Protein AF-A0A9D2BRM7-F1 (afdb_monomer)

Solvent-accessible surface area (backbone atoms only — not comparable to full-atom values): 13516 Å² total; per-residue (Å²): 130,81,84,80,77,79,42,71,46,75,33,49,66,69,35,76,46,78,39,88,42,63,48,78,39,29,34,39,38,26,30,48,48,5,35,42,38,30,54,21,34,43,40,28,51,58,32,41,40,41,38,69,61,14,31,43,36,31,55,19,41,51,40,34,41,35,81,60,99,68,59,63,67,77,35,50,34,69,51,89,72,26,62,56,93,61,48,45,82,40,74,40,71,38,94,84,61,41,32,39,35,33,50,26,46,75,76,71,67,45,61,44,93,87,67,52,75,43,45,55,35,58,56,48,69,38,40,57,60,74,76,73,73,71,56,74,70,58,49,50,51,55,49,50,52,51,51,50,53,49,48,72,75,44,43,29,44,43,37,63,45,46,80,81,36,52,90,68,79,65,46,79,43,48,57,66,40,77,42,58,46,80,78,70,79,61,57,37,93,72,39,45,74,70,49,40,9,67,37,93,84,65,80,44,77,42,56,72,48,64,36,81,56,67,47,53,37,28,46,42,72,41,74,54,82,75,79,74,84,87,75,81,80,83,82,81,85,135

Structure (mmCIF, N/CA/C/O backbone):
data_AF-A0A9D2BRM7-F1
#
_entry.id   AF-A0A9D2BRM7-F1
#
loop_
_atom_site.group_PDB
_atom_site.id
_atom_site.type_symbol
_atom_site.label_atom_id
_atom_site.label_alt_id
_atom_site.label_comp_id
_atom_site.label_asym_id
_atom_site.label_entity_id
_atom_site.label_seq_id
_atom_site.pdbx_PDB_ins_code
_atom_site.Cartn_x
_atom_site.Cartn_y
_atom_site.Cartn_z
_atom_site.occupancy
_atom_site.B_iso_or_equiv
_atom_site.auth_seq_id
_atom_site.auth_comp_id
_atom_site.auth_asym_id
_atom_site.auth_atom_id
_atom_site.pdbx_PDB_model_num
ATOM 1 N N . MET A 1 1 ? 43.587 -13.062 -15.861 1.00 41.69 1 MET A N 1
ATOM 2 C CA . MET A 1 1 ? 42.540 -12.299 -16.572 1.00 41.69 1 MET A CA 1
ATOM 3 C C . MET A 1 1 ? 41.838 -11.460 -15.518 1.00 41.69 1 MET A C 1
ATOM 5 O O . MET A 1 1 ? 41.724 -11.970 -14.407 1.00 41.69 1 MET A O 1
ATOM 9 N N . PRO A 1 2 ? 41.561 -10.173 -15.778 1.00 45.34 2 PRO A N 1
ATOM 10 C CA . PRO A 1 2 ? 41.157 -9.241 -14.734 1.00 45.34 2 PRO A CA 1
ATOM 11 C C . PRO A 1 2 ? 39.783 -9.643 -14.196 1.00 45.34 2 PRO A C 1
ATOM 13 O O . PRO A 1 2 ? 38.947 -10.134 -14.947 1.00 45.34 2 PRO A O 1
ATOM 16 N N . TYR A 1 3 ? 39.607 -9.492 -12.887 1.00 36.84 3 TYR A N 1
ATOM 17 C CA . TYR A 1 3 ? 38.313 -9.549 -12.218 1.00 36.84 3 TYR A CA 1
ATOM 18 C C . TYR A 1 3 ? 37.399 -8.531 -12.922 1.00 36.84 3 TYR A C 1
ATOM 20 O O . TYR A 1 3 ? 37.688 -7.336 -12.864 1.00 36.84 3 TYR A O 1
ATOM 28 N N . ASN A 1 4 ? 36.369 -8.987 -13.640 1.00 44.00 4 ASN A N 1
ATOM 29 C CA . ASN A 1 4 ? 35.235 -8.120 -13.944 1.00 44.00 4 ASN A CA 1
ATOM 30 C C . ASN A 1 4 ? 34.526 -7.937 -12.607 1.00 44.00 4 ASN A C 1
ATOM 32 O O . ASN A 1 4 ? 33.876 -8.860 -12.122 1.00 44.00 4 ASN A O 1
ATOM 36 N N . ASP A 1 5 ? 34.769 -6.805 -11.959 1.00 52.38 5 ASP A N 1
ATOM 37 C CA . ASP A 1 5 ? 34.003 -6.400 -10.789 1.00 52.38 5 ASP A CA 1
ATOM 38 C C . ASP A 1 5 ? 32.625 -6.005 -11.332 1.00 52.38 5 ASP A C 1
ATOM 40 O O . ASP A 1 5 ? 32.463 -4.902 -11.852 1.00 52.38 5 ASP A O 1
ATOM 44 N N . HIS A 1 6 ? 31.688 -6.958 -11.349 1.00 68.62 6 HIS A N 1
ATOM 45 C CA . HIS A 1 6 ? 30.300 -6.662 -11.685 1.00 68.62 6 HIS A CA 1
ATOM 46 C C . HIS A 1 6 ? 29.789 -5.708 -10.604 1.00 68.62 6 HIS A C 1
ATOM 48 O O . HIS A 1 6 ? 29.775 -6.028 -9.414 1.00 68.62 6 HIS A O 1
ATOM 54 N N . SER A 1 7 ? 29.477 -4.489 -11.012 1.00 85.81 7 SER A N 1
ATOM 55 C CA . SER A 1 7 ? 29.007 -3.427 -10.141 1.00 85.81 7 SER A CA 1
ATOM 56 C C . SER A 1 7 ? 27.538 -3.662 -9.811 1.00 85.81 7 SER A C 1
ATOM 58 O O . SER A 1 7 ? 26.663 -3.519 -10.656 1.00 85.81 7 SER A O 1
ATOM 60 N N . GLU A 1 8 ? 27.265 -4.027 -8.566 1.00 91.75 8 GLU A N 1
ATOM 61 C CA . GLU A 1 8 ? 25.916 -4.301 -8.080 1.00 91.75 8 GLU A CA 1
ATOM 62 C C . GLU A 1 8 ? 25.505 -3.261 -7.033 1.00 91.75 8 GLU A C 1
ATOM 64 O O . GLU A 1 8 ? 26.292 -2.879 -6.160 1.00 91.75 8 GLU A O 1
ATOM 69 N N . LEU A 1 9 ? 24.252 -2.807 -7.108 1.00 91.44 9 LEU A N 1
ATOM 70 C CA . LEU A 1 9 ? 23.636 -1.958 -6.094 1.00 91.44 9 LEU A CA 1
ATOM 71 C C . LEU A 1 9 ? 22.410 -2.654 -5.496 1.00 91.44 9 LEU A C 1
ATOM 73 O O . LEU A 1 9 ? 21.360 -2.748 -6.131 1.00 91.44 9 LEU A O 1
ATOM 77 N N . ILE A 1 10 ? 22.533 -3.074 -4.237 1.00 93.44 10 ILE A N 1
ATOM 78 C CA . ILE A 1 10 ? 21.435 -3.651 -3.457 1.00 93.44 10 ILE A CA 1
ATOM 79 C C . ILE A 1 10 ? 20.962 -2.621 -2.436 1.00 93.44 10 ILE A C 1
ATOM 81 O O . ILE A 1 10 ? 21.742 -2.151 -1.604 1.00 93.44 10 ILE A O 1
ATOM 85 N N . ILE A 1 11 ? 19.677 -2.282 -2.481 1.00 94.25 11 ILE A N 1
ATOM 86 C CA . ILE A 1 11 ? 19.025 -1.477 -1.449 1.00 94.25 11 ILE A CA 1
ATOM 87 C C . ILE A 1 11 ? 18.299 -2.425 -0.505 1.00 94.25 11 ILE A C 1
ATOM 89 O O . ILE A 1 11 ? 17.254 -2.972 -0.847 1.00 94.25 11 ILE A O 1
ATOM 93 N N . GLU A 1 12 ? 18.880 -2.624 0.676 1.00 92.12 12 GLU A N 1
ATOM 94 C CA . GLU A 1 12 ? 18.332 -3.505 1.706 1.00 92.12 12 GLU A CA 1
ATOM 95 C C . GLU A 1 12 ? 17.010 -2.980 2.297 1.00 92.12 12 GLU A C 1
ATOM 97 O O . GLU A 1 12 ? 16.651 -1.804 2.167 1.00 92.12 12 GLU A O 1
ATOM 102 N N . LYS A 1 13 ? 16.303 -3.864 3.010 1.00 87.31 13 LYS A N 1
ATOM 103 C CA . LYS A 1 13 ? 15.044 -3.571 3.706 1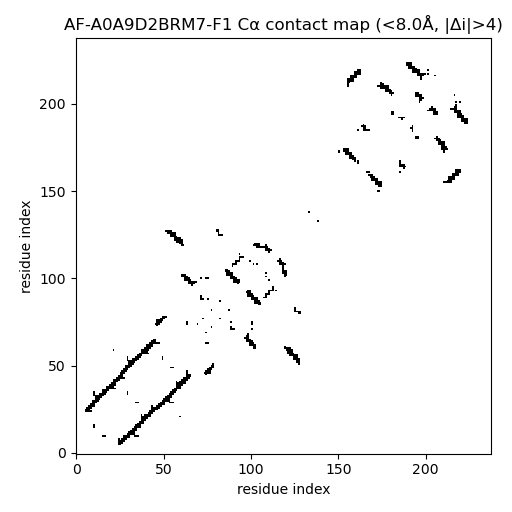.00 87.31 13 LYS A CA 1
ATOM 104 C C . LYS A 1 13 ? 15.176 -2.326 4.584 1.00 87.31 13 LYS A C 1
ATOM 106 O O . LYS A 1 13 ? 16.079 -2.242 5.412 1.00 87.31 13 LYS A O 1
ATOM 111 N N . THR A 1 14 ? 14.258 -1.368 4.428 1.00 79.25 14 THR A N 1
ATOM 112 C CA . THR A 1 14 ? 14.242 -0.044 5.099 1.00 79.25 14 THR A CA 1
ATOM 113 C C . THR A 1 14 ? 15.388 0.914 4.743 1.00 79.25 14 THR A C 1
ATOM 115 O O . THR A 1 14 ? 15.436 2.034 5.259 1.00 79.25 14 THR A O 1
ATOM 118 N N . GLY A 1 15 ? 16.299 0.523 3.848 1.00 86.38 15 GLY A N 1
ATOM 119 C CA . GLY A 1 15 ? 17.343 1.398 3.329 1.00 86.38 15 GLY A CA 1
ATOM 120 C C . GLY A 1 15 ? 16.748 2.494 2.448 1.00 86.38 15 GLY A C 1
ATOM 121 O O . GLY A 1 15 ? 15.932 2.215 1.578 1.00 86.38 15 GLY A O 1
ATOM 122 N N . ASN A 1 16 ? 17.165 3.744 2.652 1.00 89.56 16 ASN A N 1
ATOM 123 C CA . ASN A 1 16 ? 16.789 4.863 1.791 1.00 89.56 16 ASN A CA 1
ATOM 124 C C . ASN A 1 16 ? 18.049 5.527 1.239 1.00 89.56 16 ASN A C 1
ATOM 126 O O . ASN A 1 16 ? 18.853 6.079 1.994 1.00 89.56 16 ASN A O 1
ATOM 130 N N . PHE A 1 17 ? 18.221 5.458 -0.076 1.00 93.12 17 PHE A N 1
ATOM 131 C CA . PHE A 1 17 ? 19.389 5.972 -0.768 1.00 93.12 17 PHE A CA 1
ATOM 132 C C . PHE A 1 17 ? 18.983 7.020 -1.798 1.00 93.12 17 PHE A C 1
ATOM 134 O O . PHE A 1 17 ? 18.109 6.796 -2.633 1.00 93.12 17 PHE A O 1
ATOM 141 N N . THR A 1 18 ? 19.633 8.182 -1.747 1.00 92.50 18 THR A N 1
ATOM 142 C CA . THR A 1 18 ? 19.420 9.265 -2.711 1.00 92.50 18 THR A CA 1
ATOM 143 C C . THR A 1 18 ? 20.731 9.625 -3.393 1.00 92.50 18 THR A C 1
ATOM 145 O O . THR A 1 18 ? 21.709 9.966 -2.728 1.00 92.50 18 THR A O 1
ATOM 148 N N . VAL A 1 19 ? 20.732 9.608 -4.725 1.00 91.44 19 VAL A N 1
ATOM 149 C CA . VAL A 1 19 ? 21.862 10.017 -5.564 1.00 91.44 19 VAL A CA 1
ATOM 150 C C . VAL A 1 19 ? 21.485 11.269 -6.340 1.00 91.44 19 VAL A C 1
ATOM 152 O O . VAL A 1 19 ? 20.445 11.325 -6.988 1.00 91.44 19 VAL A O 1
ATOM 155 N N . ASN A 1 20 ? 22.347 12.285 -6.301 1.00 91.81 20 ASN A N 1
ATOM 156 C CA . ASN A 1 20 ? 22.111 13.572 -6.966 1.00 91.81 20 ASN A CA 1
ATOM 157 C C . ASN A 1 20 ? 22.675 13.650 -8.398 1.00 91.81 20 ASN A C 1
ATOM 159 O O . ASN A 1 20 ? 22.956 14.742 -8.886 1.00 91.81 20 ASN A O 1
ATOM 163 N N . ASN A 1 21 ? 22.916 12.505 -9.032 1.00 89.62 21 ASN A N 1
ATOM 164 C CA . ASN A 1 21 ? 23.497 12.397 -10.366 1.00 89.62 21 ASN A CA 1
ATOM 165 C C . ASN A 1 21 ? 23.056 11.083 -11.026 1.00 89.62 21 ASN A C 1
ATOM 167 O O . ASN A 1 21 ? 22.522 10.208 -10.341 1.00 89.62 21 ASN A O 1
ATOM 171 N N . SER A 1 22 ? 23.330 10.924 -12.321 1.00 91.94 22 SER A N 1
ATOM 172 C CA . SER A 1 22 ? 23.118 9.656 -13.023 1.00 91.94 22 SER A CA 1
ATOM 173 C C . SER A 1 22 ? 23.975 8.530 -12.430 1.00 91.94 22 SER A C 1
ATOM 175 O O . SER A 1 22 ? 25.118 8.747 -12.014 1.00 91.94 22 SER A O 1
ATOM 177 N N . VAL A 1 23 ? 23.415 7.322 -12.410 1.00 92.56 23 VAL A N 1
ATOM 178 C CA . VAL A 1 23 ? 24.037 6.093 -11.904 1.00 92.56 23 VAL A CA 1
ATOM 179 C C . VAL A 1 23 ? 24.288 5.145 -13.075 1.00 92.56 23 VAL A C 1
ATOM 181 O O . VAL A 1 23 ? 23.480 5.042 -14.000 1.00 92.56 23 VAL A O 1
ATOM 184 N N . SER A 1 24 ? 25.435 4.470 -13.058 1.00 93.88 24 SER A N 1
ATOM 185 C CA . SER A 1 24 ? 25.773 3.402 -13.999 1.00 93.88 24 SER A CA 1
ATOM 186 C C . SER A 1 24 ? 26.361 2.239 -13.219 1.00 93.88 24 SER A C 1
ATOM 188 O O . SER A 1 24 ? 27.417 2.394 -12.608 1.00 93.88 24 SER A O 1
ATOM 190 N N . VAL A 1 25 ? 25.637 1.128 -13.198 1.00 94.44 25 VAL A N 1
ATOM 191 C CA . VAL A 1 25 ? 26.006 -0.131 -12.535 1.00 94.44 25 VAL A CA 1
ATOM 192 C C . VAL A 1 25 ? 25.530 -1.287 -13.412 1.00 94.44 25 VAL A C 1
ATOM 194 O O . VAL A 1 25 ? 24.812 -1.052 -14.379 1.00 94.44 25 VAL A O 1
ATOM 197 N N . ASP A 1 26 ? 25.910 -2.520 -13.121 1.00 93.75 26 ASP A N 1
ATOM 198 C CA . ASP A 1 26 ? 25.462 -3.668 -13.907 1.00 93.75 26 ASP A CA 1
ATOM 199 C C . ASP A 1 26 ? 24.058 -4.101 -13.483 1.00 93.75 26 ASP A C 1
ATOM 201 O O . ASP A 1 26 ? 23.160 -4.211 -14.326 1.00 93.75 26 ASP A O 1
ATOM 205 N N . THR A 1 27 ? 23.841 -4.228 -12.170 1.00 94.31 27 THR A N 1
ATOM 206 C CA . THR A 1 27 ? 22.559 -4.631 -11.584 1.00 94.31 27 THR A CA 1
ATOM 207 C C . THR A 1 27 ? 22.080 -3.679 -10.490 1.00 94.31 27 THR A C 1
ATOM 209 O O . THR A 1 27 ? 22.862 -3.091 -9.735 1.00 94.31 27 THR A O 1
ATOM 212 N N . VAL A 1 28 ? 20.756 -3.547 -10.383 1.00 96.62 28 VAL A N 1
ATOM 213 C CA . VAL A 1 28 ? 20.082 -2.921 -9.237 1.00 96.62 28 VAL A CA 1
ATOM 214 C C . VAL A 1 28 ? 19.012 -3.858 -8.705 1.00 96.62 28 VAL A C 1
ATOM 216 O O . VAL A 1 28 ? 18.133 -4.274 -9.459 1.00 96.62 28 VAL A O 1
ATOM 219 N N . THR A 1 29 ? 19.041 -4.085 -7.392 1.00 96.50 29 THR A N 1
ATOM 220 C CA . THR A 1 29 ? 17.988 -4.791 -6.656 1.00 96.50 29 THR A CA 1
ATOM 221 C C . THR A 1 29 ? 17.471 -3.906 -5.527 1.00 96.50 29 THR A C 1
ATOM 223 O O . THR A 1 29 ? 18.239 -3.469 -4.668 1.00 96.50 29 THR A O 1
ATOM 226 N N . VAL A 1 30 ? 16.164 -3.645 -5.503 1.00 96.31 30 VAL A N 1
ATOM 227 C CA . VAL A 1 30 ? 15.495 -2.964 -4.384 1.00 96.31 30 VAL A CA 1
ATOM 228 C C . VAL A 1 30 ? 14.675 -3.987 -3.606 1.00 96.31 30 VAL A C 1
ATOM 230 O O . VAL A 1 30 ? 13.674 -4.499 -4.107 1.00 96.31 30 VAL A O 1
ATOM 233 N N . GLU A 1 31 ? 15.115 -4.293 -2.385 1.00 95.50 31 GLU A N 1
ATOM 234 C CA . GLU A 1 31 ? 14.437 -5.224 -1.482 1.00 95.50 31 GLU A CA 1
ATOM 235 C C . GLU A 1 31 ? 13.134 -4.630 -0.915 1.00 95.50 31 GLU A C 1
ATOM 237 O O . GLU A 1 31 ? 12.876 -3.426 -1.001 1.00 95.50 31 GLU A O 1
ATOM 242 N N . GLU A 1 32 ? 12.315 -5.481 -0.291 1.00 92.31 32 GLU A N 1
ATOM 243 C CA . GLU A 1 32 ? 11.059 -5.093 0.363 1.00 92.31 32 GLU A CA 1
ATOM 244 C C . GLU A 1 32 ? 11.269 -3.932 1.352 1.00 92.31 32 GLU A C 1
ATOM 246 O O . GLU A 1 32 ? 12.056 -4.026 2.297 1.00 92.31 32 GLU A O 1
ATOM 251 N N . GLY A 1 33 ? 10.561 -2.818 1.143 1.00 87.56 33 GLY A N 1
ATOM 252 C CA . GLY A 1 33 ? 10.664 -1.607 1.963 1.00 87.56 33 GLY A CA 1
ATOM 253 C C . GLY A 1 33 ? 11.931 -0.774 1.730 1.00 87.56 33 GLY A C 1
ATOM 254 O O . GLY A 1 33 ? 12.149 0.202 2.449 1.00 87.56 33 GLY A O 1
ATOM 255 N N . GLY A 1 34 ? 12.784 -1.150 0.774 1.00 94.94 34 GLY A N 1
ATOM 256 C CA . GLY A 1 34 ? 13.910 -0.343 0.310 1.00 94.94 34 GLY A CA 1
ATOM 257 C C . GLY A 1 34 ? 13.458 0.826 -0.574 1.00 94.94 34 GLY A C 1
ATOM 258 O O . GLY A 1 34 ? 12.421 0.769 -1.239 1.00 94.94 34 GLY A O 1
ATOM 259 N N . ALA A 1 35 ? 14.237 1.905 -0.596 1.00 95.12 35 ALA A N 1
ATOM 260 C CA . ALA A 1 35 ? 13.952 3.097 -1.383 1.00 95.12 35 ALA A CA 1
ATOM 261 C C . ALA A 1 35 ? 15.193 3.645 -2.090 1.00 95.12 35 ALA A C 1
ATOM 263 O O . ALA A 1 35 ? 16.180 4.012 -1.449 1.00 95.12 35 ALA A O 1
ATOM 264 N N . LEU A 1 36 ? 15.117 3.756 -3.417 1.00 95.50 36 LEU A N 1
ATOM 265 C CA . LEU A 1 36 ? 16.144 4.360 -4.262 1.00 95.50 36 LEU A CA 1
ATOM 266 C C . LEU A 1 36 ? 15.596 5.606 -4.958 1.00 95.50 36 LEU A C 1
ATOM 268 O O . LEU A 1 36 ? 14.591 5.554 -5.659 1.00 95.50 36 LEU A O 1
ATOM 272 N N . SER A 1 37 ? 16.270 6.739 -4.796 1.00 95.31 37 SER A N 1
ATOM 273 C CA . SER A 1 37 ? 15.962 7.984 -5.504 1.00 95.31 37 SER A CA 1
ATOM 274 C C . SER A 1 37 ? 17.180 8.472 -6.283 1.00 95.31 37 SER A C 1
ATOM 276 O O . SER A 1 37 ? 18.237 8.709 -5.703 1.00 95.31 37 SER A O 1
ATOM 278 N N . ILE A 1 38 ? 17.041 8.655 -7.593 1.00 94.00 38 ILE A N 1
ATOM 279 C CA . ILE A 1 38 ? 18.110 9.110 -8.488 1.00 94.00 38 ILE A CA 1
ATOM 280 C C . ILE A 1 38 ? 17.667 10.405 -9.172 1.00 94.00 38 ILE A C 1
ATOM 282 O O . ILE A 1 38 ? 16.702 10.430 -9.936 1.00 94.00 38 ILE A O 1
ATOM 286 N N . ASN A 1 39 ? 18.398 11.491 -8.937 1.00 93.19 39 ASN A N 1
ATOM 287 C CA . ASN A 1 39 ? 18.213 12.753 -9.652 1.00 93.19 39 ASN A CA 1
ATOM 288 C C . ASN A 1 39 ? 19.034 12.745 -10.953 1.00 93.19 39 ASN A C 1
ATOM 290 O O . ASN A 1 39 ? 19.990 13.506 -11.106 1.00 93.19 39 ASN A O 1
ATOM 294 N N . GLY A 1 40 ? 18.701 11.823 -11.854 1.00 90.50 40 GLY A N 1
ATOM 295 C CA . GLY A 1 40 ? 19.405 11.568 -13.107 1.00 90.50 40 GLY A CA 1
ATOM 296 C C . GLY A 1 40 ? 18.957 10.257 -13.749 1.00 90.50 40 GLY A C 1
ATOM 297 O O . GLY A 1 40 ? 17.925 9.693 -13.375 1.00 90.50 40 GLY A O 1
ATOM 298 N N . ASP A 1 41 ? 19.749 9.781 -14.705 1.00 91.88 41 ASP A N 1
ATOM 299 C CA . ASP A 1 41 ? 19.499 8.525 -15.414 1.00 91.88 41 ASP A CA 1
ATOM 300 C C . ASP A 1 41 ? 19.989 7.320 -14.607 1.00 91.88 41 ASP A C 1
ATOM 302 O O . ASP A 1 41 ? 21.029 7.381 -13.944 1.00 91.88 41 ASP A O 1
ATOM 306 N N . LEU A 1 42 ? 19.274 6.204 -14.719 1.00 93.62 42 LEU A N 1
ATOM 307 C CA . LEU A 1 42 ? 19.724 4.894 -14.263 1.00 93.62 42 LEU A CA 1
ATOM 308 C C . LEU A 1 42 ? 20.114 4.056 -15.482 1.00 93.62 42 LEU A C 1
ATOM 310 O O . LEU A 1 42 ? 19.253 3.662 -16.268 1.00 93.62 42 LEU A O 1
ATOM 314 N N . ASN A 1 43 ? 21.410 3.789 -15.628 1.00 93.38 43 ASN A N 1
ATOM 315 C CA . ASN A 1 43 ? 21.962 3.000 -16.726 1.00 93.38 43 ASN A CA 1
ATOM 316 C C . ASN A 1 43 ? 22.475 1.658 -16.204 1.00 93.38 43 ASN A C 1
ATOM 318 O O . ASN A 1 43 ? 23.258 1.621 -15.256 1.00 93.38 43 ASN A O 1
ATOM 322 N N . LEU A 1 44 ? 22.035 0.583 -16.844 1.00 94.94 44 LEU A N 1
ATOM 323 C CA . LEU A 1 44 ? 22.281 -0.798 -16.455 1.00 94.94 44 LEU A CA 1
ATOM 324 C C . LEU A 1 44 ? 22.809 -1.600 -17.645 1.00 94.94 44 LEU A C 1
ATOM 326 O O . LEU A 1 44 ? 22.456 -1.327 -18.798 1.00 94.94 44 LEU A O 1
ATOM 330 N N . THR A 1 45 ? 23.639 -2.598 -17.370 1.00 93.12 45 THR A N 1
ATOM 331 C CA . THR A 1 45 ? 24.162 -3.531 -18.385 1.00 93.12 45 THR A CA 1
ATOM 332 C C . THR A 1 45 ? 23.570 -4.934 -18.242 1.00 93.12 45 THR A C 1
ATOM 334 O O . THR A 1 45 ? 23.615 -5.702 -19.198 1.00 93.12 45 THR A O 1
ATOM 337 N N . GLU A 1 46 ? 22.972 -5.257 -17.089 1.00 94.19 46 GLU A N 1
ATOM 338 C CA . GLU A 1 46 ? 22.399 -6.577 -16.819 1.00 94.19 46 GLU A CA 1
ATOM 339 C C . GLU A 1 46 ? 20.917 -6.497 -16.452 1.00 94.19 46 GLU A C 1
ATOM 341 O O . GLU A 1 46 ? 20.084 -6.869 -17.272 1.00 94.19 46 GLU A O 1
ATOM 346 N N . SER A 1 47 ? 20.543 -6.009 -15.263 1.00 95.44 47 SER A N 1
ATOM 347 C CA . SER A 1 47 ? 19.130 -6.067 -14.851 1.00 95.44 47 SER A CA 1
ATOM 348 C C . SER A 1 47 ? 18.703 -5.054 -13.794 1.00 95.44 47 SER A C 1
ATOM 350 O O . SER A 1 47 ? 19.492 -4.619 -12.953 1.00 95.44 47 SER A O 1
ATOM 352 N N . LEU A 1 48 ? 17.404 -4.751 -13.791 1.00 96.62 48 LEU A N 1
ATOM 353 C CA . LEU A 1 48 ? 16.697 -4.061 -12.713 1.00 96.62 48 LEU A CA 1
ATOM 354 C C . LEU A 1 48 ? 15.680 -5.009 -12.073 1.00 96.62 48 LEU A C 1
ATOM 356 O O . LEU A 1 48 ? 14.822 -5.543 -12.773 1.00 96.62 48 LEU A O 1
ATOM 360 N N . GLU A 1 49 ? 15.719 -5.151 -10.751 1.00 97.06 49 GLU A N 1
ATOM 361 C CA . GLU A 1 49 ? 14.711 -5.875 -9.975 1.00 97.06 49 GLU A CA 1
ATOM 362 C C . GLU A 1 49 ? 14.183 -5.010 -8.826 1.00 97.06 49 GLU A C 1
ATOM 364 O O . GLU A 1 49 ? 14.940 -4.502 -7.995 1.00 97.06 49 GLU A O 1
ATOM 369 N N . ILE A 1 50 ? 12.863 -4.842 -8.767 1.00 96.00 50 ILE A N 1
ATOM 370 C CA . ILE A 1 50 ? 12.176 -4.220 -7.632 1.00 96.00 50 ILE A CA 1
ATOM 371 C C . ILE A 1 50 ? 11.279 -5.283 -7.011 1.00 96.00 50 ILE A C 1
ATOM 373 O O . ILE A 1 50 ? 10.405 -5.824 -7.682 1.00 96.00 50 ILE A O 1
ATOM 377 N N . LYS A 1 51 ? 11.495 -5.596 -5.733 1.00 94.81 51 LYS A N 1
ATOM 378 C CA . LYS A 1 51 ? 10.645 -6.538 -5.000 1.00 94.81 51 LYS A CA 1
ATOM 379 C C . LYS A 1 51 ? 9.393 -5.848 -4.465 1.00 94.81 51 LYS A C 1
ATOM 381 O O . LYS A 1 51 ? 9.324 -4.621 -4.372 1.00 94.81 51 LYS A O 1
ATOM 386 N N . GLU A 1 52 ? 8.397 -6.649 -4.097 1.00 91.00 52 GLU A N 1
ATOM 387 C CA . GLU A 1 52 ? 7.179 -6.167 -3.441 1.00 91.00 52 GLU A CA 1
ATOM 388 C C . GLU A 1 52 ? 7.531 -5.324 -2.195 1.00 91.00 52 GLU A C 1
ATOM 390 O O . GLU A 1 52 ? 8.472 -5.631 -1.471 1.00 91.00 52 GLU A O 1
ATOM 395 N N . GLY A 1 53 ? 6.854 -4.195 -1.994 1.00 89.38 53 GLY A N 1
ATOM 396 C CA . GLY A 1 53 ? 7.189 -3.139 -1.032 1.00 89.38 53 GLY A CA 1
ATOM 397 C C . GLY A 1 53 ? 8.374 -2.215 -1.381 1.00 89.38 53 GLY A C 1
ATOM 398 O O . GLY A 1 53 ? 8.541 -1.196 -0.714 1.00 89.38 53 GLY A O 1
ATOM 399 N N . GLY A 1 54 ? 9.216 -2.527 -2.372 1.00 94.31 54 GLY A N 1
ATOM 400 C CA . GLY A 1 54 ? 10.375 -1.704 -2.761 1.00 94.31 54 GLY A CA 1
ATOM 401 C C . GLY A 1 54 ? 10.009 -0.483 -3.617 1.00 94.31 54 GLY A C 1
ATOM 402 O O . GLY A 1 54 ? 9.023 -0.503 -4.347 1.00 94.31 54 GLY A O 1
ATOM 403 N N . THR A 1 55 ? 10.799 0.596 -3.552 1.00 94.12 55 THR A N 1
ATOM 404 C CA . THR A 1 55 ? 10.525 1.851 -4.283 1.00 94.12 55 THR A CA 1
ATOM 405 C C . THR A 1 55 ? 11.722 2.357 -5.090 1.00 94.12 55 THR A C 1
ATOM 407 O O . THR A 1 55 ? 12.858 2.367 -4.611 1.00 94.12 55 THR A O 1
ATOM 410 N N . LEU A 1 56 ? 11.465 2.836 -6.309 1.00 94.69 56 LEU A N 1
ATOM 411 C CA . LEU A 1 56 ? 12.431 3.509 -7.176 1.00 94.69 56 LEU A CA 1
ATOM 412 C C . LEU A 1 56 ? 11.837 4.803 -7.734 1.00 94.69 56 LEU A C 1
ATOM 414 O O . LEU A 1 56 ? 10.757 4.825 -8.319 1.00 94.69 56 LEU A O 1
ATOM 418 N N . LYS A 1 57 ? 12.591 5.891 -7.637 1.00 93.88 57 LYS A N 1
ATOM 419 C CA . LYS A 1 57 ? 12.272 7.160 -8.284 1.00 93.88 57 LYS A CA 1
ATOM 420 C C . LYS A 1 57 ? 13.456 7.643 -9.100 1.00 93.88 57 LYS A C 1
ATOM 422 O O . LYS A 1 57 ? 14.559 7.753 -8.570 1.00 93.88 57 LYS A O 1
ATOM 427 N N . THR A 1 58 ? 13.216 8.014 -10.352 1.00 92.19 58 THR A N 1
ATOM 428 C CA . THR A 1 58 ? 14.223 8.661 -11.199 1.00 92.19 58 THR A CA 1
ATOM 429 C C . THR A 1 58 ? 13.682 9.961 -11.793 1.00 92.19 58 THR A C 1
ATOM 431 O O . THR A 1 58 ? 12.495 10.082 -12.114 1.00 92.19 58 THR A O 1
ATOM 434 N N . THR A 1 59 ? 14.553 10.961 -11.944 1.00 90.75 59 THR A N 1
ATOM 435 C CA . THR A 1 59 ? 14.280 12.178 -12.738 1.00 90.75 59 THR A CA 1
ATOM 436 C C . THR A 1 59 ? 14.878 12.106 -14.145 1.00 90.75 59 THR A C 1
ATOM 438 O O . THR A 1 59 ? 15.009 13.133 -14.804 1.00 90.75 59 THR A O 1
ATOM 441 N N . GLY A 1 60 ? 15.326 10.925 -14.559 1.00 88.50 60 GLY A N 1
ATOM 442 C CA . GLY A 1 60 ? 15.886 10.632 -15.871 1.00 88.50 60 GLY A CA 1
ATOM 443 C C . GLY A 1 60 ? 15.413 9.265 -16.356 1.00 88.50 60 GLY A C 1
ATOM 444 O O . GLY A 1 60 ? 14.538 8.645 -15.738 1.00 88.50 60 GLY A O 1
ATOM 445 N N . ALA A 1 61 ? 15.983 8.799 -17.461 1.00 90.38 61 ALA A N 1
ATOM 446 C CA . ALA A 1 61 ? 15.598 7.535 -18.074 1.00 90.38 61 ALA A CA 1
ATOM 447 C C . ALA A 1 61 ? 16.106 6.330 -17.266 1.00 90.38 61 ALA A C 1
ATOM 449 O O . ALA A 1 61 ? 17.165 6.381 -16.640 1.00 90.38 61 ALA A O 1
ATOM 450 N N . ILE A 1 62 ? 15.361 5.226 -17.326 1.00 92.69 62 ILE A N 1
ATOM 451 C CA . ILE A 1 62 ? 15.828 3.903 -16.899 1.00 92.69 62 ILE A CA 1
ATOM 452 C C . ILE A 1 62 ? 16.165 3.126 -18.166 1.00 92.69 62 ILE A C 1
ATOM 454 O O . ILE A 1 62 ? 15.294 2.940 -19.018 1.00 92.69 62 ILE A O 1
ATOM 458 N N . LYS A 1 63 ? 17.421 2.701 -18.291 1.00 92.56 63 LYS A N 1
ATOM 459 C CA . LYS A 1 63 ? 17.958 2.030 -19.475 1.00 92.56 63 LYS A CA 1
ATOM 460 C C . LYS A 1 63 ? 18.743 0.798 -19.058 1.00 92.56 63 LYS A C 1
ATOM 462 O O . LYS A 1 63 ? 19.708 0.926 -18.313 1.00 92.56 63 LYS A O 1
ATOM 467 N N . VAL A 1 64 ? 18.388 -0.358 -19.601 1.00 95.25 64 VAL A N 1
ATOM 468 C CA . VAL A 1 64 ? 19.199 -1.579 -19.534 1.00 95.25 64 VAL A CA 1
ATOM 469 C C . VAL A 1 64 ? 19.674 -1.918 -20.938 1.00 95.25 64 VAL A C 1
ATOM 471 O O . VAL A 1 64 ? 18.909 -1.778 -21.894 1.00 95.25 64 VAL A O 1
ATOM 474 N N . VAL A 1 65 ? 20.931 -2.323 -21.096 1.00 94.94 65 VAL A N 1
ATOM 475 C CA . VAL A 1 65 ? 21.499 -2.626 -22.413 1.00 94.94 65 VAL A CA 1
ATOM 476 C C . VAL A 1 65 ? 22.159 -3.992 -22.420 1.00 94.94 65 VAL A C 1
ATOM 478 O O . VAL A 1 65 ? 23.081 -4.213 -21.650 1.00 94.94 65 VAL A O 1
ATOM 481 N N . SER A 1 66 ? 21.756 -4.857 -23.349 1.00 93.31 66 SER A N 1
ATOM 482 C CA . SER A 1 66 ? 22.302 -6.208 -23.499 1.00 93.31 66 SER A CA 1
ATOM 483 C C . SER A 1 66 ? 22.785 -6.470 -24.924 1.00 93.31 66 SER A C 1
ATOM 485 O O . SER A 1 66 ? 22.314 -5.865 -25.887 1.00 93.31 66 SER A O 1
ATOM 487 N N . THR A 1 67 ? 23.740 -7.383 -25.061 1.00 92.62 67 THR A N 1
ATOM 488 C CA . THR A 1 67 ? 24.148 -7.968 -26.350 1.00 92.62 67 THR A CA 1
ATOM 489 C C . THR A 1 67 ? 23.434 -9.286 -26.644 1.00 92.62 67 THR A C 1
ATOM 491 O O . THR A 1 67 ? 23.690 -9.906 -27.671 1.00 92.62 67 THR A O 1
ATOM 494 N N . GLU A 1 68 ? 22.576 -9.736 -25.733 1.00 92.50 68 GLU A N 1
ATOM 495 C CA . GLU A 1 68 ? 21.799 -10.962 -25.851 1.00 92.50 68 GLU A CA 1
ATOM 496 C C . GLU A 1 68 ? 20.308 -10.640 -26.018 1.00 92.50 68 GLU A C 1
ATOM 498 O O . GLU A 1 68 ? 19.770 -9.699 -25.421 1.00 92.50 68 GLU A O 1
ATOM 503 N N . ASP A 1 69 ? 19.645 -11.444 -26.849 1.00 93.38 69 ASP A N 1
ATOM 504 C CA . ASP A 1 69 ? 18.214 -11.353 -27.132 1.00 93.38 69 ASP A CA 1
ATOM 505 C C . ASP A 1 69 ? 17.410 -11.951 -25.964 1.00 93.38 69 ASP A C 1
ATOM 507 O O . ASP A 1 69 ? 17.022 -13.117 -25.981 1.00 93.38 69 ASP A O 1
ATOM 511 N N . ILE A 1 70 ? 17.220 -11.150 -24.914 1.00 92.44 70 ILE A N 1
ATOM 512 C CA . ILE A 1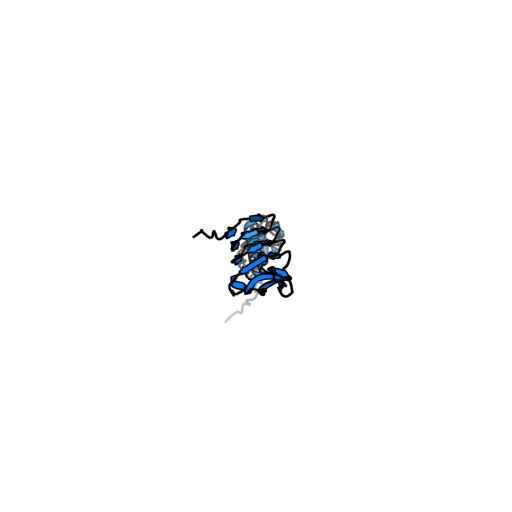 70 ? 16.561 -11.538 -23.657 1.00 92.44 70 ILE A CA 1
ATOM 513 C C . ILE A 1 70 ? 15.133 -10.969 -23.616 1.00 92.44 70 ILE A C 1
ATOM 515 O O . ILE A 1 70 ? 14.838 -9.930 -24.222 1.00 92.44 70 ILE A O 1
ATOM 519 N N . ALA A 1 71 ? 14.208 -11.650 -22.940 1.00 90.81 71 ALA A N 1
ATOM 520 C CA . ALA A 1 71 ? 12.846 -11.149 -22.779 1.00 90.81 71 ALA A CA 1
ATOM 521 C C . ALA A 1 71 ? 12.820 -9.887 -21.881 1.00 90.81 71 ALA A C 1
ATOM 523 O O . ALA A 1 71 ? 13.569 -9.819 -20.904 1.00 90.81 71 ALA A O 1
ATOM 524 N N . PRO A 1 72 ? 11.984 -8.870 -22.169 1.00 89.75 72 PRO A N 1
ATOM 525 C CA . PRO A 1 72 ? 11.947 -7.635 -21.379 1.00 89.75 72 PRO A CA 1
ATOM 526 C C . PRO A 1 72 ? 11.709 -7.856 -19.879 1.00 89.75 72 PRO A C 1
ATOM 528 O O . PRO A 1 72 ? 12.355 -7.209 -19.055 1.00 89.75 72 PRO A O 1
ATOM 531 N N . GLU A 1 73 ? 10.834 -8.798 -19.534 1.00 89.38 73 GLU A N 1
ATOM 532 C CA . GLU A 1 73 ? 10.502 -9.200 -18.164 1.00 89.38 73 GLU A CA 1
ATOM 533 C C . GLU A 1 73 ? 11.665 -9.860 -17.409 1.00 89.38 73 GLU A C 1
ATOM 535 O O . GLU A 1 73 ? 11.659 -9.886 -16.181 1.00 89.38 73 GLU A O 1
ATOM 540 N N . GLU A 1 74 ? 12.683 -10.368 -18.108 1.00 92.56 74 GLU A N 1
ATOM 541 C CA . GLU A 1 74 ? 13.897 -10.900 -17.479 1.00 92.56 74 GLU A CA 1
ATOM 542 C C . GLU A 1 74 ? 14.929 -9.794 -17.201 1.00 92.56 74 GLU A C 1
ATOM 544 O O . GLU A 1 74 ?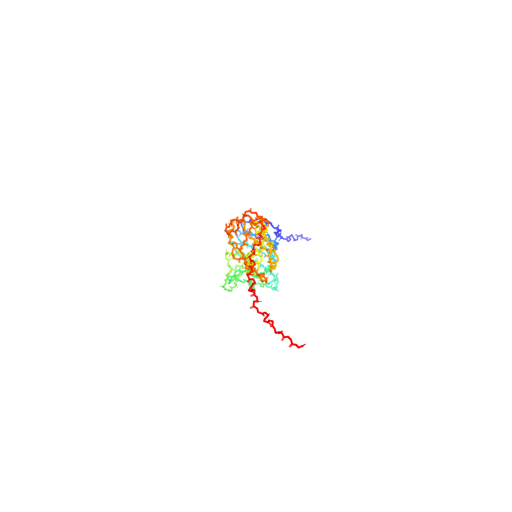 15.700 -9.908 -16.246 1.00 92.56 74 GLU A O 1
ATOM 549 N N . MET A 1 75 ? 14.904 -8.706 -17.982 1.00 95.38 75 MET A N 1
ATOM 550 C CA . MET A 1 75 ? 15.813 -7.557 -17.855 1.00 95.38 75 MET A CA 1
ATOM 551 C C . MET A 1 75 ? 15.311 -6.509 -16.853 1.00 95.38 75 MET A C 1
ATOM 553 O O . MET A 1 75 ? 16.102 -5.923 -16.113 1.00 95.38 75 MET A O 1
ATOM 557 N N . ILE A 1 76 ? 14.000 -6.244 -16.838 1.00 95.38 76 ILE A N 1
ATOM 558 C CA . ILE A 1 76 ? 13.344 -5.307 -15.918 1.00 95.38 76 ILE A CA 1
ATOM 559 C C . ILE A 1 76 ? 12.194 -6.039 -15.222 1.00 95.38 76 ILE A C 1
ATOM 561 O O . ILE A 1 76 ? 11.105 -6.188 -15.775 1.00 95.38 76 ILE A O 1
ATOM 565 N N . LYS A 1 77 ? 12.447 -6.475 -13.987 1.00 96.19 77 LYS A N 1
ATOM 566 C CA . LYS A 1 77 ? 11.511 -7.224 -13.144 1.00 96.19 77 LYS A CA 1
ATOM 567 C C . LYS A 1 77 ? 10.809 -6.280 -12.179 1.00 96.19 77 LYS A C 1
ATOM 569 O O . LYS A 1 77 ? 11.434 -5.742 -11.262 1.00 96.19 77 LYS A O 1
ATOM 574 N N . LEU A 1 78 ? 9.510 -6.092 -12.388 1.00 94.50 78 LEU A N 1
ATOM 575 C CA . LEU A 1 78 ? 8.653 -5.249 -11.557 1.00 94.50 78 LEU A CA 1
ATOM 576 C C . LEU A 1 78 ? 7.463 -6.069 -11.043 1.00 94.50 78 LEU A C 1
ATOM 578 O O . LEU A 1 78 ? 6.976 -6.924 -11.785 1.00 94.50 78 LEU A O 1
ATOM 582 N N . PRO A 1 79 ? 6.964 -5.813 -9.822 1.00 91.19 79 PRO A N 1
ATOM 583 C CA . PRO A 1 79 ? 5.723 -6.410 -9.349 1.00 91.19 79 PRO A CA 1
ATOM 584 C C . PRO A 1 79 ? 4.516 -5.847 -10.111 1.00 91.19 79 PRO A C 1
ATOM 586 O O . PRO A 1 79 ? 4.568 -4.755 -10.689 1.00 91.19 79 PRO A O 1
ATOM 589 N N . ASP A 1 80 ? 3.404 -6.576 -10.080 1.00 85.12 80 ASP A N 1
ATOM 590 C CA . ASP A 1 80 ? 2.155 -6.130 -10.695 1.00 85.12 80 ASP A CA 1
ATOM 591 C C . ASP A 1 80 ? 1.682 -4.796 -10.084 1.00 85.12 80 ASP A C 1
ATOM 593 O O . ASP A 1 80 ? 1.820 -4.556 -8.885 1.00 85.12 80 ASP A O 1
ATOM 597 N N . ASN A 1 81 ? 1.095 -3.920 -10.907 1.00 82.75 81 ASN A N 1
ATOM 598 C CA . ASN A 1 81 ? 0.561 -2.599 -10.519 1.00 82.75 81 ASN A CA 1
ATOM 599 C C . ASN A 1 81 ? 1.591 -1.545 -10.059 1.00 82.75 81 ASN A C 1
ATOM 601 O O . ASN A 1 81 ? 1.207 -0.502 -9.534 1.00 82.75 81 ASN A O 1
ATOM 605 N N . TYR A 1 82 ? 2.890 -1.775 -10.266 1.00 88.69 82 TYR A N 1
ATOM 606 C CA . TYR A 1 82 ? 3.946 -0.805 -9.928 1.00 88.69 82 TYR A CA 1
ATOM 607 C C . TYR A 1 82 ? 4.204 0.236 -11.021 1.00 88.69 82 TYR A C 1
ATOM 609 O O . TYR A 1 82 ? 4.786 1.295 -10.766 1.00 88.69 82 TYR A O 1
ATOM 617 N N . LEU A 1 83 ? 3.811 -0.075 -12.256 1.00 88.75 83 LEU A N 1
ATOM 618 C CA . LEU A 1 83 ? 3.880 0.861 -13.368 1.00 88.75 83 LEU A CA 1
ATOM 619 C C . LEU A 1 83 ? 2.622 1.736 -13.387 1.00 88.75 83 LEU A C 1
ATOM 621 O O . LEU A 1 83 ? 1.517 1.195 -13.352 1.00 88.75 83 LEU A O 1
ATOM 625 N N . PRO A 1 84 ? 2.760 3.071 -13.482 1.00 84.50 84 PRO A N 1
ATOM 626 C CA . PRO A 1 84 ? 1.616 3.944 -13.706 1.00 84.50 84 PRO A CA 1
ATOM 627 C C . PRO A 1 84 ? 0.936 3.657 -15.052 1.00 84.50 84 PRO A C 1
ATOM 629 O O . PRO A 1 84 ? 1.589 3.227 -16.006 1.00 84.50 84 PRO A O 1
ATOM 632 N N . ASP A 1 85 ? -0.352 3.983 -15.161 1.00 84.88 85 ASP A N 1
ATOM 633 C CA . ASP A 1 85 ? -1.095 3.866 -16.420 1.00 84.88 85 ASP A CA 1
ATOM 634 C C . ASP A 1 85 ? -0.376 4.572 -17.582 1.00 84.88 85 ASP A C 1
ATOM 636 O O . ASP A 1 85 ? 0.116 5.701 -17.454 1.00 84.88 85 ASP A O 1
ATOM 640 N N . GLY A 1 86 ? -0.324 3.894 -18.732 1.00 86.06 86 GLY A N 1
ATOM 641 C CA . GLY A 1 86 ? 0.364 4.368 -19.938 1.00 86.06 86 GLY A CA 1
ATOM 642 C C . GLY A 1 86 ? 1.868 4.075 -19.973 1.00 86.06 86 GLY A C 1
ATOM 643 O O . GLY A 1 86 ? 2.516 4.376 -20.975 1.00 86.06 86 GLY A O 1
ATOM 644 N N . TYR A 1 87 ? 2.442 3.472 -18.924 1.00 89.12 87 TYR A N 1
ATOM 645 C CA . TYR A 1 87 ? 3.842 3.045 -18.907 1.00 89.12 87 TYR A CA 1
ATOM 646 C C . TYR A 1 87 ? 3.986 1.551 -19.189 1.00 89.12 87 TYR A C 1
ATOM 648 O O . TYR A 1 87 ? 3.205 0.726 -18.723 1.00 89.12 87 TYR A O 1
ATOM 656 N N . SER A 1 88 ? 5.024 1.196 -19.942 1.00 90.19 88 SER A N 1
ATOM 657 C CA . SER A 1 88 ? 5.360 -0.195 -20.255 1.00 90.19 88 SER A CA 1
ATOM 658 C C . SER A 1 88 ? 6.869 -0.384 -20.353 1.00 90.19 88 SER A C 1
ATOM 660 O O . SER A 1 88 ? 7.599 0.537 -20.729 1.00 90.19 88 SER A O 1
ATOM 662 N N . VAL A 1 89 ? 7.336 -1.588 -20.017 1.00 92.31 89 VAL A N 1
ATOM 663 C CA . VAL A 1 89 ? 8.695 -2.022 -20.349 1.00 92.31 89 VAL A CA 1
ATOM 664 C C . VAL A 1 89 ? 8.729 -2.343 -21.840 1.00 92.31 89 VAL A C 1
ATOM 666 O O . VAL A 1 89 ? 7.931 -3.144 -22.323 1.00 92.31 89 VAL A O 1
ATOM 669 N N . GLN A 1 90 ? 9.647 -1.718 -22.569 1.00 93.19 90 GLN A N 1
ATOM 670 C CA . GLN A 1 90 ? 9.806 -1.906 -24.008 1.00 93.19 90 GLN A CA 1
ATOM 671 C C . GLN A 1 90 ? 11.228 -2.311 -24.360 1.00 93.19 90 GLN A C 1
ATOM 673 O O . GLN A 1 90 ? 12.167 -2.036 -23.612 1.00 93.19 90 GLN A O 1
ATOM 678 N N . LYS A 1 91 ? 11.366 -2.940 -25.528 1.00 94.44 91 LYS A N 1
ATOM 679 C CA . LYS A 1 91 ? 12.624 -3.421 -26.091 1.00 94.44 91 LYS A CA 1
ATOM 680 C C . LYS A 1 91 ? 12.785 -2.937 -27.527 1.00 94.44 91 LYS A C 1
ATOM 682 O O . LYS A 1 91 ? 11.840 -3.024 -28.307 1.00 94.44 91 LYS A O 1
ATOM 687 N N . VAL A 1 92 ? 13.991 -2.499 -27.878 1.00 94.88 92 VAL A N 1
ATOM 688 C CA . VAL A 1 92 ? 14.382 -2.143 -29.250 1.00 94.88 92 VAL A CA 1
ATOM 689 C C . VAL A 1 92 ? 15.805 -2.631 -29.549 1.00 94.88 92 VAL A C 1
ATOM 691 O O . VAL A 1 92 ? 16.638 -2.694 -28.647 1.00 94.88 92 VAL A O 1
ATOM 694 N N . GLU A 1 93 ? 16.080 -2.997 -30.799 1.00 94.94 93 GLU A N 1
ATOM 695 C CA . GLU A 1 93 ? 17.403 -3.410 -31.291 1.00 94.94 93 GLU A CA 1
ATOM 696 C C . GLU A 1 93 ? 17.991 -2.300 -32.179 1.00 94.94 93 GLU A C 1
ATOM 698 O O . GLU A 1 93 ? 17.274 -1.747 -33.017 1.00 94.94 93 GLU A O 1
ATOM 703 N N . ASP A 1 94 ? 19.269 -1.955 -31.992 1.00 93.88 94 ASP A N 1
ATOM 704 C CA . ASP A 1 94 ? 19.978 -1.025 -32.884 1.00 93.88 94 ASP A CA 1
ATOM 705 C C . ASP A 1 94 ? 20.578 -1.723 -34.119 1.00 93.88 94 ASP A C 1
ATOM 707 O O . ASP A 1 94 ? 20.579 -2.947 -34.251 1.00 93.88 94 ASP A O 1
ATOM 711 N N . SER A 1 95 ? 21.134 -0.939 -35.046 1.00 92.38 95 SER A N 1
ATOM 712 C CA . SER A 1 95 ? 21.750 -1.455 -36.276 1.00 92.38 95 SER A CA 1
ATOM 713 C C . SER A 1 95 ? 22.977 -2.353 -36.041 1.00 92.38 95 SER A C 1
ATOM 715 O O . SER A 1 95 ? 23.416 -3.044 -36.966 1.00 92.38 95 SER A O 1
ATOM 717 N N . SER A 1 96 ? 23.533 -2.358 -34.825 1.00 91.81 96 SER A N 1
ATOM 718 C CA . SER A 1 96 ? 24.677 -3.181 -34.426 1.00 91.81 96 SER A CA 1
ATOM 719 C C . SER A 1 96 ? 24.284 -4.526 -33.802 1.00 91.81 96 SER A C 1
ATOM 721 O O . SER A 1 96 ? 25.163 -5.359 -33.571 1.00 91.81 96 SER A O 1
ATOM 723 N N . GLY A 1 97 ? 22.988 -4.756 -33.561 1.00 91.38 97 GLY A N 1
ATOM 724 C CA . GLY A 1 97 ? 22.472 -5.942 -32.873 1.00 91.38 97 GLY A CA 1
ATOM 725 C C . GLY A 1 97 ? 22.466 -5.820 -31.349 1.00 91.38 97 GLY A C 1
ATOM 726 O O . GLY A 1 97 ? 22.413 -6.831 -30.650 1.00 91.38 97 GLY A O 1
ATOM 727 N N . LYS A 1 98 ? 22.573 -4.599 -30.808 1.00 95.00 98 LYS A N 1
ATOM 728 C CA . LYS A 1 98 ? 22.488 -4.354 -29.366 1.00 95.00 98 LYS A CA 1
ATOM 729 C C . LYS A 1 98 ? 21.040 -4.097 -28.964 1.00 95.00 98 LYS A C 1
ATOM 731 O O . LYS A 1 98 ? 20.342 -3.309 -29.601 1.00 95.00 98 LYS A O 1
ATOM 736 N N . TYR A 1 99 ? 20.612 -4.718 -27.870 1.00 95.19 99 TYR A N 1
ATOM 737 C CA . TYR A 1 99 ? 19.257 -4.599 -27.345 1.00 95.19 99 TYR A CA 1
ATOM 738 C C . TYR A 1 99 ? 19.187 -3.573 -26.219 1.00 95.19 99 TYR A C 1
ATOM 740 O O . TYR A 1 99 ? 19.996 -3.590 -25.288 1.00 95.19 99 TYR A O 1
ATOM 748 N N . TYR A 1 100 ? 18.178 -2.711 -26.277 1.00 94.94 100 TYR A N 1
ATOM 749 C CA . TYR A 1 100 ? 17.900 -1.683 -25.285 1.00 94.94 100 TYR A CA 1
ATOM 750 C C . TYR A 1 100 ? 16.527 -1.905 -24.681 1.00 94.94 100 TYR A C 1
ATOM 752 O O . TYR A 1 100 ? 15.545 -2.063 -25.404 1.00 94.94 100 TYR A O 1
ATOM 760 N N . TYR A 1 101 ? 16.476 -1.855 -23.357 1.00 95.00 101 TYR A N 1
ATOM 761 C CA . TYR A 1 101 ? 15.269 -2.017 -22.567 1.00 95.00 101 TYR A CA 1
ATOM 762 C C . TYR A 1 101 ? 15.050 -0.751 -21.756 1.00 95.00 101 TYR A C 1
ATOM 764 O O . TYR A 1 101 ? 15.980 -0.244 -21.121 1.00 95.00 101 TYR A O 1
ATOM 772 N N . ALA A 1 102 ? 13.836 -0.222 -21.780 1.00 93.94 102 ALA A N 1
ATOM 773 C CA . ALA A 1 102 ? 13.502 0.977 -21.029 1.00 93.94 102 ALA A CA 1
ATOM 774 C C . ALA A 1 102 ? 12.025 1.002 -20.658 1.00 93.94 102 ALA A C 1
ATOM 776 O O . ALA A 1 102 ? 11.201 0.326 -21.275 1.00 93.94 102 ALA A O 1
ATOM 777 N N . ILE A 1 103 ? 11.693 1.826 -19.667 1.00 91.75 103 ILE A N 1
ATOM 778 C CA . ILE A 1 103 ? 10.301 2.114 -19.331 1.00 91.75 103 ILE A CA 1
ATOM 779 C C . ILE A 1 103 ? 9.867 3.363 -20.103 1.00 91.75 103 ILE A C 1
ATOM 781 O O . ILE A 1 103 ? 10.409 4.456 -19.910 1.00 91.75 103 ILE A O 1
ATOM 785 N N . ALA A 1 104 ? 8.894 3.189 -20.993 1.00 89.44 104 ALA A N 1
ATOM 786 C CA . ALA A 1 104 ? 8.404 4.216 -21.906 1.00 89.44 104 ALA A CA 1
ATOM 787 C C . ALA A 1 104 ?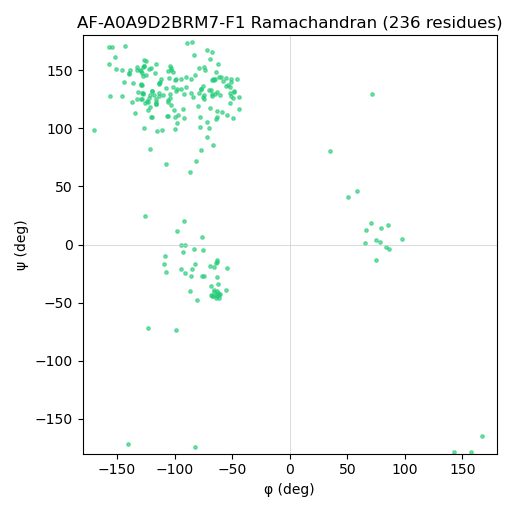 6.933 4.544 -21.623 1.00 89.44 104 ALA A C 1
ATOM 789 O O . ALA A 1 104 ? 6.170 3.671 -21.204 1.00 89.44 104 ALA A O 1
ATOM 790 N N . LYS A 1 105 ? 6.551 5.807 -21.850 1.00 85.00 105 LYS A N 1
ATOM 791 C CA . LYS A 1 105 ? 5.175 6.299 -21.697 1.00 85.00 105 LYS A CA 1
ATOM 792 C C . LYS A 1 105 ? 4.541 6.477 -23.070 1.00 85.00 105 LYS A C 1
ATOM 794 O O . LYS A 1 105 ? 5.115 7.210 -23.867 1.00 85.00 105 LYS A O 1
ATOM 799 N N . ASP A 1 106 ? 3.372 5.874 -23.295 1.00 75.38 106 ASP A N 1
ATOM 800 C CA . ASP A 1 106 ? 2.500 6.069 -24.466 1.00 75.38 106 ASP A CA 1
ATOM 801 C C . ASP A 1 106 ? 3.268 6.311 -25.786 1.00 75.38 106 ASP A C 1
ATOM 803 O O . ASP A 1 106 ? 3.428 7.446 -26.236 1.00 75.38 106 ASP A O 1
ATOM 807 N N . GLY A 1 107 ? 3.760 5.248 -26.423 1.00 77.94 107 GLY A N 1
ATOM 808 C CA . GLY A 1 107 ? 4.532 5.343 -27.666 1.00 77.94 107 GLY A CA 1
ATOM 809 C C . GLY A 1 107 ? 5.427 4.129 -27.890 1.00 77.94 107 GLY A C 1
ATOM 810 O O . GLY A 1 107 ? 5.416 3.202 -27.085 1.00 77.94 107 GLY A O 1
ATOM 811 N N . GLU A 1 108 ? 6.196 4.142 -28.977 1.00 80.31 108 GLU A N 1
ATOM 812 C CA . GLU A 1 108 ? 7.219 3.128 -29.256 1.00 80.31 108 GLU A CA 1
ATOM 813 C C . GLU A 1 108 ? 8.602 3.651 -28.852 1.00 80.31 108 GLU A C 1
ATOM 815 O O . GLU A 1 108 ? 8.982 4.778 -29.184 1.00 80.31 108 GLU A O 1
ATOM 820 N N . LEU A 1 109 ? 9.353 2.823 -28.131 1.00 90.06 109 LEU A N 1
ATOM 821 C CA . LEU A 1 109 ? 10.764 3.030 -27.844 1.00 90.06 109 LEU A CA 1
ATOM 822 C C . LEU A 1 109 ? 11.561 2.962 -29.151 1.00 90.06 109 LEU A C 1
ATOM 824 O O . LEU A 1 109 ? 11.461 1.990 -29.898 1.00 90.06 109 LEU A O 1
ATOM 828 N N . ALA A 1 110 ? 12.399 3.966 -29.397 1.00 89.38 110 ALA A N 1
ATOM 829 C CA . ALA A 1 110 ? 13.330 3.962 -30.522 1.00 89.38 110 ALA A CA 1
ATOM 830 C C . ALA A 1 110 ? 14.747 4.316 -30.071 1.00 89.38 110 ALA A C 1
ATOM 832 O O . ALA A 1 110 ? 14.931 5.070 -29.111 1.00 89.38 110 ALA A O 1
ATOM 833 N N . VAL A 1 111 ? 15.736 3.781 -30.787 1.00 92.88 111 VAL A N 1
ATOM 834 C CA . VAL A 1 111 ? 17.165 3.986 -30.539 1.00 92.88 111 VAL A CA 1
ATOM 835 C C . VAL A 1 111 ? 17.863 4.424 -31.825 1.00 92.88 111 VAL A C 1
ATOM 837 O O . VAL A 1 111 ? 17.548 3.912 -32.899 1.00 92.88 111 VAL A O 1
ATOM 840 N N . ASP A 1 112 ? 18.764 5.402 -31.732 1.00 89.31 112 ASP A N 1
ATOM 841 C CA . ASP A 1 112 ? 19.634 5.794 -32.847 1.00 89.31 112 ASP A CA 1
ATOM 842 C C . ASP A 1 112 ? 20.950 4.991 -32.864 1.00 89.31 112 ASP A C 1
ATOM 844 O O . ASP A 1 112 ? 21.236 4.219 -31.948 1.00 89.31 112 ASP A O 1
ATOM 848 N N . ASP A 1 113 ? 21.768 5.165 -33.908 1.00 86.44 113 ASP A N 1
ATOM 849 C CA . ASP A 1 113 ? 23.047 4.447 -34.058 1.00 86.44 113 ASP A CA 1
ATOM 850 C C . ASP A 1 113 ? 24.080 4.798 -32.962 1.00 86.44 113 ASP A C 1
ATOM 852 O O . ASP A 1 113 ? 25.050 4.065 -32.769 1.00 86.44 113 ASP A O 1
ATOM 856 N N . ASP A 1 114 ? 23.872 5.897 -32.229 1.00 85.88 114 ASP A N 1
ATOM 857 C CA . ASP A 1 114 ? 24.697 6.309 -31.087 1.00 85.88 114 ASP A CA 1
ATOM 858 C C . ASP A 1 114 ? 24.164 5.736 -29.753 1.00 85.88 114 ASP A C 1
ATOM 860 O O . ASP A 1 114 ? 24.750 5.949 -28.685 1.00 85.88 114 ASP A O 1
ATOM 864 N N . GLY A 1 115 ? 23.061 4.982 -29.792 1.00 82.62 115 GLY A N 1
ATOM 865 C CA . GLY A 1 115 ? 22.431 4.365 -28.631 1.00 82.62 115 GLY A CA 1
ATOM 866 C C . GLY A 1 115 ? 21.566 5.323 -27.808 1.00 82.62 115 GLY A C 1
ATOM 867 O O . GLY A 1 115 ? 21.228 4.995 -26.662 1.00 82.62 115 GLY A O 1
ATOM 868 N N . ASN A 1 116 ? 21.218 6.503 -28.326 1.00 87.38 116 ASN A N 1
ATOM 869 C CA . ASN A 1 116 ? 20.313 7.433 -27.654 1.00 87.38 116 ASN A CA 1
ATOM 870 C C . ASN A 1 116 ? 18.871 6.957 -27.804 1.00 87.38 116 ASN A C 1
ATOM 872 O O . ASN A 1 116 ? 18.424 6.609 -28.895 1.00 87.38 116 ASN A O 1
ATOM 876 N N . LEU A 1 117 ? 18.134 6.972 -26.695 1.00 87.94 117 LEU A N 1
ATOM 877 C CA . LEU A 1 117 ? 16.745 6.529 -26.661 1.00 87.94 117 LEU A CA 1
ATOM 878 C C . LEU A 1 117 ? 15.782 7.702 -26.845 1.00 87.94 117 LEU A C 1
ATOM 880 O O . LEU A 1 117 ? 15.972 8.778 -26.277 1.00 87.94 117 LEU A O 1
ATOM 884 N N . SER A 1 118 ? 14.698 7.456 -27.573 1.00 85.19 118 SER A N 1
ATOM 885 C CA . SER A 1 118 ? 13.527 8.332 -27.661 1.00 85.19 118 SER A CA 1
ATOM 886 C C . SER A 1 118 ? 12.267 7.574 -27.230 1.00 85.19 118 SER A C 1
ATOM 888 O O . SER A 1 118 ? 12.218 6.350 -27.315 1.00 85.19 118 SER A O 1
ATOM 890 N N . GLY A 1 119 ? 11.276 8.291 -26.690 1.00 77.88 119 GLY A N 1
ATOM 891 C CA . GLY A 1 119 ? 10.069 7.686 -26.097 1.00 77.88 119 GLY A CA 1
ATOM 892 C C . GLY A 1 119 ? 10.212 7.274 -24.623 1.00 77.88 119 GLY A C 1
ATOM 893 O O . GLY A 1 119 ? 9.233 6.887 -23.989 1.00 77.88 119 GLY A O 1
ATOM 894 N N . VAL A 1 120 ? 11.406 7.413 -24.036 1.00 80.19 120 VAL A N 1
ATOM 895 C CA . VAL A 1 120 ? 11.632 7.205 -22.597 1.00 80.19 120 VAL A CA 1
ATOM 896 C C . VAL A 1 120 ? 11.105 8.383 -21.774 1.00 80.19 120 VAL A C 1
ATOM 898 O O . VAL A 1 120 ? 11.322 9.546 -22.120 1.00 80.19 120 VAL A O 1
ATOM 901 N N . SER A 1 121 ? 10.417 8.097 -20.665 1.00 70.31 121 SER A N 1
ATOM 902 C CA . SER A 1 121 ? 9.943 9.151 -19.760 1.00 70.31 121 SER A CA 1
ATOM 903 C C . SER A 1 121 ? 11.108 9.720 -18.957 1.00 70.31 121 SER A C 1
ATOM 905 O O . SER A 1 121 ? 11.828 8.980 -18.293 1.00 70.31 121 SER A O 1
ATOM 907 N N . SER A 1 122 ? 11.259 11.045 -18.953 1.00 69.25 122 SER A N 1
ATOM 908 C CA . SER A 1 122 ? 12.279 11.752 -18.160 1.00 69.25 122 SER A CA 1
ATOM 909 C C . SER A 1 122 ? 11.929 11.842 -16.669 1.00 69.25 122 SER A C 1
ATOM 911 O O . SER A 1 122 ? 12.581 12.543 -15.911 1.00 69.25 122 SER A O 1
ATOM 913 N N . ASN A 1 123 ? 10.861 11.189 -16.229 1.00 81.44 123 ASN A N 1
ATOM 914 C CA . ASN A 1 123 ? 10.505 11.046 -14.828 1.00 81.44 123 ASN A CA 1
ATOM 915 C C . ASN A 1 123 ? 9.624 9.811 -14.655 1.00 81.44 123 ASN A C 1
ATOM 917 O O . ASN A 1 123 ? 8.613 9.642 -15.340 1.00 81.44 123 ASN A O 1
ATOM 921 N N . ILE A 1 124 ? 9.998 8.941 -13.729 1.00 86.12 124 ILE A N 1
ATOM 922 C CA . ILE A 1 124 ? 9.145 7.829 -13.332 1.00 86.12 124 ILE A CA 1
ATOM 923 C C . ILE A 1 124 ? 9.306 7.579 -11.842 1.00 86.12 124 ILE A C 1
ATOM 925 O O . ILE A 1 124 ? 10.381 7.718 -11.259 1.00 86.12 124 ILE A O 1
ATOM 929 N N . THR A 1 125 ? 8.182 7.288 -11.204 1.00 89.31 125 THR A N 1
ATOM 930 C CA . THR A 1 125 ? 8.132 6.863 -9.812 1.00 89.31 125 THR A CA 1
ATOM 931 C C . THR A 1 125 ? 7.477 5.498 -9.812 1.00 89.31 125 THR A C 1
ATOM 933 O O . THR A 1 125 ? 6.299 5.380 -10.133 1.00 89.31 125 THR A O 1
ATOM 936 N N . ILE A 1 126 ? 8.285 4.492 -9.516 1.00 91.44 126 ILE A N 1
ATOM 937 C CA . ILE A 1 126 ? 7.887 3.107 -9.346 1.00 91.44 126 ILE A CA 1
ATOM 938 C C . ILE A 1 126 ? 7.791 2.892 -7.842 1.00 91.44 126 ILE A C 1
ATOM 940 O O . ILE A 1 126 ? 8.796 2.773 -7.142 1.00 91.44 126 ILE A O 1
ATOM 944 N N . VAL A 1 127 ? 6.578 2.941 -7.324 1.00 89.31 127 VAL A N 1
ATOM 945 C CA . VAL A 1 127 ? 6.288 2.730 -5.907 1.00 89.31 127 VAL A CA 1
ATOM 946 C C . VAL A 1 127 ? 5.217 1.654 -5.812 1.00 89.31 127 VAL A C 1
ATOM 948 O O . VAL A 1 127 ? 4.426 1.533 -6.752 1.00 89.31 127 VAL A O 1
ATOM 951 N N . PRO A 1 128 ? 5.166 0.893 -4.706 1.00 86.38 128 PRO A N 1
ATOM 952 C CA . PRO A 1 128 ? 4.029 0.046 -4.433 1.00 86.38 128 PRO A CA 1
ATOM 953 C C . PRO A 1 128 ? 2.758 0.882 -4.564 1.00 86.38 128 PRO A C 1
ATOM 955 O O . PRO A 1 128 ? 2.751 2.045 -4.126 1.00 86.38 128 PRO A O 1
ATOM 958 N N . PRO A 1 129 ? 1.688 0.319 -5.150 1.00 80.56 129 PRO A N 1
ATOM 959 C CA . PRO A 1 129 ? 0.380 0.923 -4.992 1.00 80.56 129 PRO A CA 1
ATOM 960 C C . PRO A 1 129 ? 0.153 1.142 -3.494 1.00 80.56 129 PRO A C 1
ATOM 962 O O . PRO A 1 129 ? 0.604 0.340 -2.671 1.00 80.56 129 PRO A O 1
ATOM 965 N N . ALA A 1 130 ? -0.488 2.257 -3.134 1.00 74.69 130 ALA A N 1
ATOM 966 C CA . ALA A 1 130 ? -0.915 2.447 -1.754 1.00 74.69 130 ALA A CA 1
ATOM 967 C C . ALA A 1 130 ? -1.639 1.167 -1.321 1.00 74.69 130 ALA A C 1
ATOM 969 O O . ALA A 1 130 ? -2.458 0.671 -2.102 1.00 74.69 130 ALA A O 1
ATOM 970 N N . GLU A 1 131 ? -1.287 0.622 -0.146 1.00 69.06 131 GLU A N 1
ATOM 971 C CA . GLU A 1 131 ? -2.012 -0.525 0.404 1.00 69.06 131 GLU A CA 1
ATOM 972 C C . GLU A 1 131 ? -3.505 -0.241 0.219 1.00 69.06 131 GLU A C 1
ATOM 974 O O . GLU A 1 131 ? -3.932 0.880 0.545 1.00 69.06 131 GLU A O 1
ATOM 979 N N . PRO A 1 132 ? -4.271 -1.164 -0.399 1.00 60.75 132 PRO A N 1
ATOM 980 C CA . PRO A 1 132 ? -5.688 -0.928 -0.597 1.00 60.75 132 PRO A CA 1
ATOM 981 C C . PRO A 1 132 ? 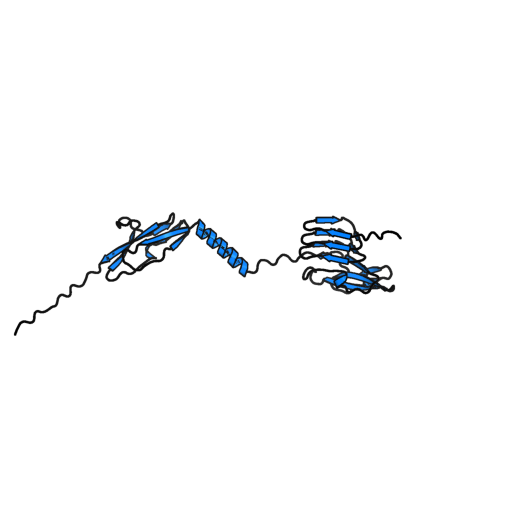-6.264 -0.552 0.764 1.00 60.75 132 PRO A C 1
ATOM 983 O O . PRO A 1 132 ? -5.959 -1.214 1.760 1.00 60.75 132 PRO A O 1
ATOM 986 N N . GLU A 1 133 ? -7.029 0.548 0.827 1.00 62.91 133 GLU A N 1
ATOM 987 C CA . GLU A 1 133 ? -7.764 0.841 2.056 1.00 62.91 133 GLU A CA 1
ATOM 988 C C . GLU A 1 133 ? -8.487 -0.449 2.454 1.00 62.91 133 GLU A C 1
ATOM 990 O O . GLU A 1 133 ? -9.064 -1.083 1.564 1.00 62.91 133 GLU A O 1
ATOM 995 N N . PRO A 1 134 ? -8.404 -0.875 3.730 1.00 60.41 134 PRO A N 1
ATOM 996 C CA . PRO A 1 134 ? -8.942 -2.161 4.140 1.00 60.41 134 PRO A CA 1
ATOM 997 C C . PRO A 1 134 ? -10.370 -2.275 3.619 1.00 60.41 134 PRO A C 1
ATOM 999 O O . PRO A 1 134 ? -11.180 -1.360 3.829 1.00 60.41 134 PRO A O 1
ATOM 1002 N N . GLU A 1 135 ? -10.637 -3.362 2.888 1.00 60.31 135 GLU A N 1
ATOM 1003 C CA . GLU A 1 135 ? -11.943 -3.641 2.296 1.00 60.31 135 GLU A CA 1
ATOM 1004 C C . GLU A 1 135 ? -13.030 -3.393 3.360 1.00 60.31 135 GLU A C 1
ATOM 1006 O O . GLU A 1 135 ? -12.812 -3.666 4.548 1.00 60.31 135 GLU A O 1
ATOM 1011 N N . PRO A 1 136 ? -14.205 -2.850 2.994 1.00 58.88 136 PRO A N 1
ATOM 1012 C CA . PRO A 1 136 ? -15.216 -2.389 3.952 1.00 58.88 136 PRO A CA 1
ATOM 1013 C C . PRO A 1 136 ? -15.641 -3.451 4.984 1.00 58.88 136 PRO A C 1
ATOM 1015 O O . PRO A 1 136 ? -16.137 -3.094 6.053 1.00 58.88 136 PRO A O 1
ATOM 1018 N N . GLU A 1 137 ? -15.398 -4.727 4.689 1.00 56.00 137 GLU A N 1
ATOM 1019 C CA . GLU A 1 137 ? -15.600 -5.894 5.550 1.00 56.00 137 GLU A CA 1
ATOM 1020 C C . GLU A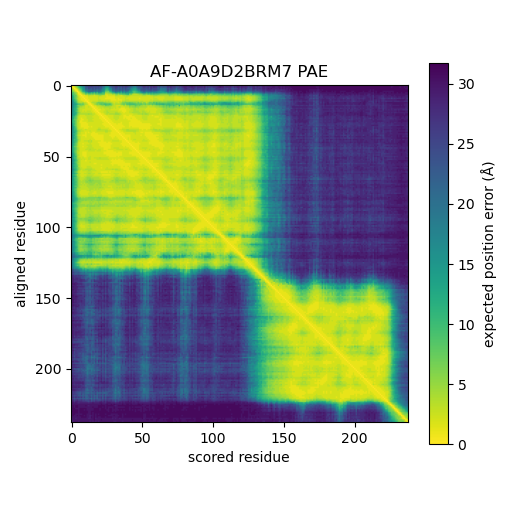 1 137 ? -14.665 -5.905 6.784 1.00 56.00 137 GLU A C 1
ATOM 1022 O O . GLU A 1 137 ? -15.119 -6.145 7.905 1.00 56.00 137 GLU A O 1
ATOM 1027 N N . GLU A 1 138 ? -13.387 -5.536 6.637 1.00 58.28 138 GLU A N 1
ATOM 1028 C CA . GLU A 1 138 ? -12.444 -5.428 7.767 1.00 58.28 138 GLU A CA 1
ATOM 1029 C C . GLU A 1 138 ? -12.707 -4.176 8.619 1.00 58.28 138 GLU A C 1
ATOM 1031 O O . GLU A 1 138 ? -12.468 -4.154 9.831 1.00 58.28 138 GLU A O 1
ATOM 1036 N N . LYS A 1 139 ? -13.282 -3.128 8.012 1.00 59.47 139 LYS A N 1
ATOM 1037 C CA . LYS A 1 139 ? -13.711 -1.918 8.728 1.00 59.47 139 LYS A CA 1
ATOM 1038 C C . LYS A 1 139 ? -14.898 -2.194 9.648 1.00 59.47 139 LYS A C 1
ATOM 1040 O O . LYS A 1 139 ? -14.963 -1.611 10.733 1.00 59.47 139 LYS A O 1
ATOM 1045 N N . THR A 1 140 ? -15.826 -3.069 9.252 1.00 59.53 140 THR A N 1
ATOM 1046 C CA . THR A 1 140 ? -16.921 -3.513 10.129 1.00 59.53 140 THR A CA 1
ATOM 1047 C C . THR A 1 140 ? -16.418 -4.315 11.318 1.00 59.53 140 THR A C 1
ATOM 1049 O O . THR A 1 140 ? -16.894 -4.066 12.424 1.00 59.53 140 THR A O 1
ATOM 1052 N N . ASP A 1 141 ? -15.419 -5.179 11.140 1.00 65.88 141 ASP A N 1
ATOM 1053 C CA . ASP A 1 141 ? -14.832 -5.934 12.250 1.00 65.88 141 ASP A CA 1
ATOM 1054 C C . ASP A 1 141 ? -14.057 -5.021 13.204 1.00 65.88 141 ASP A C 1
ATOM 1056 O O . ASP A 1 141 ? -14.260 -5.084 14.416 1.00 65.88 141 ASP A O 1
ATOM 1060 N N . TYR A 1 142 ? -13.258 -4.081 12.690 1.00 68.38 142 TYR A N 1
ATOM 1061 C CA . TYR A 1 142 ? -12.560 -3.103 13.530 1.00 68.38 142 TYR A CA 1
ATOM 1062 C C . TYR A 1 142 ? -13.533 -2.190 14.295 1.00 68.38 142 TYR A C 1
ATOM 1064 O O . TYR A 1 142 ? -13.336 -1.894 15.479 1.00 68.38 142 TYR A O 1
ATOM 1072 N N . MET A 1 143 ? -14.618 -1.763 13.643 1.00 73.31 143 MET A N 1
ATOM 1073 C CA . MET A 1 143 ? -15.670 -0.961 14.270 1.00 73.31 143 MET A CA 1
ATOM 1074 C C . MET A 1 143 ? -16.445 -1.769 15.315 1.00 73.31 143 MET A C 1
ATOM 1076 O O . MET A 1 143 ? -16.646 -1.271 16.419 1.00 73.31 143 MET A O 1
ATOM 1080 N N . MET A 1 144 ? -16.819 -3.018 15.020 1.00 78.81 144 MET A N 1
ATOM 1081 C CA . MET A 1 144 ?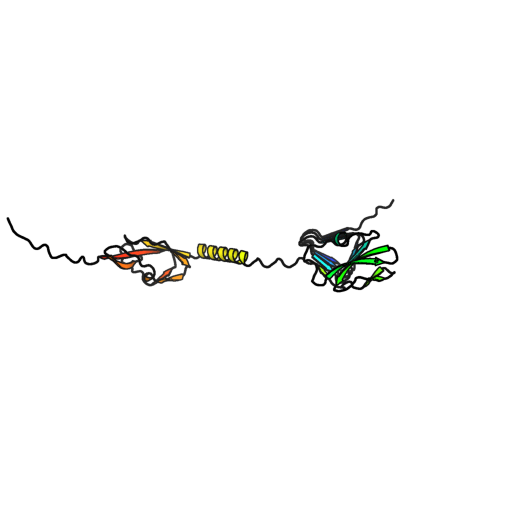 -17.480 -3.915 15.973 1.00 78.81 144 MET A CA 1
ATOM 1082 C C . MET A 1 144 ? -16.591 -4.196 17.181 1.00 78.81 144 MET A C 1
ATOM 1084 O O . MET A 1 144 ? -17.052 -4.061 18.310 1.00 78.81 144 MET A O 1
ATOM 1088 N N . VAL A 1 145 ? -15.309 -4.508 16.979 1.00 82.31 145 VAL A N 1
ATOM 1089 C CA . VAL A 1 145 ? -14.349 -4.737 18.072 1.00 82.31 145 VAL A CA 1
ATOM 1090 C C . VAL A 1 145 ? -14.190 -3.481 18.929 1.00 82.31 145 VAL A C 1
ATOM 1092 O O . VAL A 1 145 ? -14.227 -3.574 20.156 1.00 82.31 145 VAL A O 1
ATOM 1095 N N . THR A 1 146 ? -14.081 -2.300 18.315 1.00 81.62 146 THR A N 1
ATOM 1096 C CA . THR A 1 146 ? -13.945 -1.032 19.051 1.00 81.62 146 THR A CA 1
ATOM 1097 C C . THR A 1 146 ? -15.211 -0.698 19.844 1.00 81.62 146 THR A C 1
ATOM 1099 O O . THR A 1 146 ? -15.121 -0.332 21.016 1.00 81.62 146 THR A O 1
ATOM 1102 N N . VAL A 1 147 ? -16.397 -0.864 19.247 1.00 83.62 147 VAL A N 1
ATOM 1103 C CA . VAL A 1 147 ? -17.686 -0.650 19.925 1.00 83.62 147 VAL A CA 1
ATOM 1104 C C . VAL A 1 147 ? -17.870 -1.653 21.064 1.00 83.62 147 VAL A C 1
ATOM 1106 O O . VAL A 1 147 ? -18.247 -1.251 22.162 1.00 83.62 147 VAL A O 1
ATOM 1109 N N . LEU A 1 148 ? -17.541 -2.932 20.860 1.00 84.12 148 LEU A N 1
ATOM 1110 C CA . LEU A 1 148 ? -17.601 -3.957 21.906 1.00 84.12 148 LEU A CA 1
ATOM 1111 C C . LEU A 1 148 ? -16.633 -3.656 23.055 1.00 84.12 148 LEU A C 1
ATOM 1113 O O . LEU A 1 148 ? -17.037 -3.739 24.211 1.00 84.12 148 LEU A O 1
ATOM 1117 N N . MET A 1 149 ? -15.387 -3.260 22.772 1.00 83.38 149 MET A N 1
ATOM 1118 C CA . MET A 1 149 ? -14.424 -2.856 23.806 1.00 83.38 149 MET A CA 1
ATOM 1119 C C . MET A 1 149 ? -14.895 -1.623 24.581 1.00 83.38 149 MET A C 1
ATOM 1121 O O . MET A 1 149 ? -14.770 -1.585 25.805 1.00 83.38 149 MET A O 1
ATOM 1125 N N . TYR A 1 150 ? -15.464 -0.634 23.889 1.00 85.12 150 TYR A N 1
ATOM 1126 C CA . TYR A 1 150 ? -16.014 0.562 24.520 1.00 85.12 150 TYR A CA 1
ATOM 1127 C C . TYR A 1 150 ? -17.202 0.227 25.429 1.00 85.12 150 TYR A C 1
ATOM 1129 O O . TYR A 1 150 ? -17.223 0.660 26.581 1.00 85.12 150 TYR A O 1
ATOM 1137 N N . MET A 1 151 ? -18.140 -0.598 24.953 1.00 87.31 151 MET A N 1
ATOM 1138 C CA . MET A 1 151 ? -19.269 -1.103 25.741 1.00 87.31 151 MET A CA 1
ATOM 1139 C C . MET A 1 151 ? -18.786 -1.906 26.954 1.00 87.31 151 MET A C 1
ATOM 1141 O O . MET A 1 151 ? -19.295 -1.707 28.051 1.00 87.31 151 MET A O 1
ATOM 1145 N N . LEU A 1 152 ? -17.770 -2.762 26.800 1.00 85.81 152 LEU A N 1
ATOM 1146 C CA . LEU A 1 152 ? -17.223 -3.568 27.898 1.00 85.81 152 LEU A CA 1
ATOM 1147 C C . LEU A 1 152 ? -16.635 -2.703 29.027 1.00 85.81 152 LEU A C 1
ATOM 1149 O O . LEU A 1 152 ? -16.702 -3.085 30.190 1.00 85.81 152 LEU A O 1
ATOM 1153 N N . GLN A 1 153 ? -16.043 -1.555 28.689 1.00 86.62 153 GLN A N 1
ATOM 1154 C CA . GLN A 1 153 ? -15.388 -0.667 29.657 1.00 86.62 153 GLN A CA 1
ATOM 1155 C C . GLN A 1 153 ? -16.317 0.403 30.242 1.00 86.62 153 GLN A C 1
ATOM 1157 O O . GLN A 1 153 ? -16.036 0.909 31.324 1.00 86.62 153 GLN A O 1
ATOM 1162 N N . ASN A 1 154 ? -17.391 0.766 29.536 1.00 91.94 154 ASN A N 1
ATOM 1163 C CA . ASN A 1 154 ? -18.225 1.925 29.868 1.00 91.94 154 ASN A CA 1
ATOM 1164 C C . ASN A 1 154 ? -19.710 1.571 30.014 1.00 91.94 154 ASN A C 1
ATOM 1166 O O . ASN A 1 154 ? -20.558 2.437 29.810 1.00 91.94 154 ASN A O 1
ATOM 1170 N N . SER A 1 155 ? -20.039 0.318 30.336 1.00 92.06 155 SER A N 1
ATOM 1171 C CA . SER A 1 155 ? -21.415 -0.101 30.613 1.00 92.06 155 SER A CA 1
ATOM 1172 C C . SER A 1 155 ? -21.607 -0.577 32.044 1.00 92.06 155 SER A C 1
ATOM 1174 O O . SER A 1 155 ? -20.679 -1.042 32.704 1.00 92.06 155 SER A O 1
ATOM 1176 N N . HIS A 1 156 ? -22.853 -0.471 32.488 1.00 95.44 156 HIS A N 1
ATOM 1177 C CA . HIS A 1 156 ? -23.341 -1.019 33.739 1.00 95.44 156 HIS A CA 1
ATOM 1178 C C . HIS A 1 156 ? -24.477 -2.000 33.470 1.00 95.44 156 HIS A C 1
ATOM 1180 O O . HIS A 1 156 ? -25.192 -1.913 32.461 1.00 95.44 156 HIS A O 1
ATOM 1186 N N . LYS A 1 157 ? -24.614 -2.967 34.372 1.00 95.12 157 LYS A N 1
ATOM 1187 C CA . LYS A 1 157 ? -25.607 -4.031 34.287 1.00 95.12 157 LYS A CA 1
ATOM 1188 C C . LYS A 1 157 ? -26.888 -3.635 35.014 1.00 95.12 157 LYS A C 1
ATOM 1190 O O . LYS A 1 157 ? -26.855 -3.309 36.196 1.00 95.12 157 LYS A O 1
ATOM 1195 N N . ILE A 1 158 ? -28.019 -3.781 34.332 1.00 97.12 158 ILE A N 1
ATOM 1196 C CA . ILE A 1 158 ? -29.359 -3.745 34.924 1.00 97.12 158 ILE A CA 1
ATOM 1197 C C . ILE A 1 158 ? -29.829 -5.192 35.067 1.00 97.12 158 ILE A C 1
ATOM 1199 O O . ILE A 1 158 ? -29.957 -5.915 34.075 1.00 97.12 158 ILE A O 1
ATOM 1203 N N . SER A 1 159 ? -30.029 -5.634 36.303 1.00 97.25 159 SER A N 1
ATOM 1204 C CA . SER A 1 159 ? -30.601 -6.945 36.628 1.00 97.25 159 SER A CA 1
ATOM 1205 C C . SER A 1 159 ? -32.051 -6.782 37.075 1.00 97.25 159 SER A C 1
ATOM 1207 O O . SER A 1 159 ? -32.413 -5.738 37.603 1.00 97.25 159 SER A O 1
ATOM 1209 N N . PHE A 1 160 ? -32.866 -7.815 36.889 1.00 97.44 160 PHE A N 1
ATOM 1210 C CA . PHE A 1 160 ? -34.286 -7.789 37.236 1.00 97.44 160 PHE A CA 1
ATOM 1211 C C . PHE A 1 160 ? -34.597 -8.964 38.163 1.00 97.44 160 PHE A C 1
ATOM 1213 O O . PHE A 1 160 ? -34.367 -10.112 37.777 1.00 97.44 160 PHE A O 1
ATOM 1220 N N . GLU A 1 161 ? -35.118 -8.691 39.359 1.00 97.44 161 GLU A N 1
ATOM 1221 C CA . GLU A 1 161 ? -35.813 -9.694 40.173 1.00 97.44 161 GLU A CA 1
ATOM 1222 C C . GLU A 1 161 ? -37.307 -9.487 39.991 1.00 97.44 161 GLU A C 1
ATOM 1224 O O . GLU A 1 161 ? -37.899 -8.495 40.414 1.00 97.44 161 GLU A O 1
ATOM 1229 N N . THR A 1 162 ? -37.916 -10.439 39.310 1.00 96.19 162 THR A N 1
ATOM 1230 C CA . THR A 1 162 ? -39.315 -10.341 38.886 1.00 96.19 162 THR A CA 1
ATOM 1231 C C . THR A 1 162 ? -40.278 -10.761 39.992 1.00 96.19 162 THR A C 1
ATOM 1233 O O . THR A 1 162 ? -41.489 -10.671 39.807 1.00 96.19 162 THR A O 1
ATOM 1236 N N . ASN A 1 163 ? -39.766 -11.231 41.139 1.00 94.75 163 ASN A N 1
ATOM 1237 C CA . ASN A 1 163 ? -40.562 -11.616 42.306 1.00 94.75 163 ASN A CA 1
ATOM 1238 C C . ASN A 1 163 ? -41.717 -12.573 41.955 1.00 94.75 163 ASN A C 1
ATOM 1240 O O . ASN A 1 163 ? -42.830 -12.452 42.466 1.00 94.75 163 ASN A O 1
ATOM 1244 N N . GLY A 1 164 ? -41.443 -13.535 41.068 1.00 91.12 164 GLY A N 1
ATOM 1245 C CA . GLY A 1 164 ? -42.407 -14.543 40.620 1.00 91.12 164 GLY A CA 1
ATOM 1246 C C . GLY A 1 164 ? -43.112 -14.245 39.294 1.00 91.12 164 GLY A C 1
ATOM 1247 O O . GLY A 1 164 ? -43.984 -15.024 38.921 1.00 91.12 164 GLY A O 1
ATOM 1248 N N . GLY A 1 165 ? -42.754 -13.163 38.597 1.00 92.81 165 GLY A N 1
ATOM 1249 C CA . GLY A 1 165 ? -43.131 -12.946 37.197 1.00 92.81 165 GLY A CA 1
ATOM 1250 C C . GLY A 1 165 ? -42.221 -13.661 36.192 1.00 92.81 165 GLY A C 1
ATOM 1251 O O . GLY A 1 165 ? -41.325 -14.432 36.554 1.00 92.81 165 GLY A O 1
ATOM 1252 N N . ASP A 1 166 ? -42.453 -13.389 34.911 1.00 93.06 166 ASP A N 1
ATOM 1253 C CA . ASP A 1 166 ? -41.645 -13.923 33.816 1.00 93.06 166 ASP A CA 1
ATOM 1254 C C . ASP A 1 166 ? -40.197 -13.422 33.845 1.00 93.06 166 ASP A C 1
ATOM 1256 O O . ASP A 1 166 ? -39.906 -12.265 34.142 1.00 93.06 166 ASP A O 1
ATOM 1260 N N . LYS A 1 167 ? -39.252 -14.303 33.492 1.00 91.44 167 LYS A N 1
ATOM 1261 C CA . LYS A 1 167 ? -37.819 -13.983 33.531 1.00 91.44 167 LYS A CA 1
ATOM 1262 C C . LYS A 1 167 ? -37.438 -12.935 32.486 1.00 91.44 167 LYS A C 1
ATOM 1264 O O . LYS A 1 167 ? -37.587 -13.172 31.289 1.00 91.44 167 LYS A O 1
ATOM 1269 N N . LEU A 1 168 ? -36.769 -11.874 32.936 1.00 93.31 168 LEU A N 1
ATOM 1270 C CA . LEU A 1 168 ? -36.069 -10.928 32.068 1.00 93.31 168 LEU A CA 1
ATOM 1271 C C . LEU A 1 168 ? -34.572 -11.210 31.984 1.00 93.31 168 LEU A C 1
ATOM 1273 O O . LEU A 1 168 ? -33.909 -11.555 32.965 1.00 93.31 168 LEU A O 1
ATOM 1277 N N . VAL A 1 169 ? -34.023 -11.016 30.785 1.00 94.50 169 VAL A N 1
ATOM 1278 C CA . VAL A 1 169 ? -32.578 -11.067 30.558 1.00 94.50 169 VAL A CA 1
ATOM 1279 C C . VAL A 1 169 ? -31.958 -9.746 31.027 1.00 94.50 169 VAL A C 1
ATOM 1281 O O . VAL A 1 169 ? -32.428 -8.684 30.605 1.00 94.50 169 VAL A O 1
ATOM 1284 N N . PRO A 1 170 ? -30.888 -9.780 31.846 1.00 95.06 170 PRO A N 1
ATOM 1285 C CA . PRO A 1 170 ? -30.182 -8.571 32.249 1.00 95.06 170 PRO A CA 1
ATOM 1286 C C . PRO A 1 170 ? -29.714 -7.743 31.053 1.00 95.06 170 PRO A C 1
ATOM 1288 O O . PRO A 1 170 ? -29.272 -8.294 30.043 1.00 95.06 170 PRO A O 1
ATOM 1291 N N . GLN A 1 171 ? -29.764 -6.423 31.187 1.00 95.00 171 GLN A N 1
ATOM 1292 C CA . GLN A 1 171 ? -29.364 -5.490 30.136 1.00 95.00 171 GLN A CA 1
ATOM 1293 C C . GLN A 1 171 ? -28.007 -4.863 30.456 1.00 95.00 171 GLN A C 1
ATOM 1295 O O . GLN A 1 171 ? -27.717 -4.554 31.610 1.00 95.00 171 GLN A O 1
ATOM 1300 N N . MET A 1 172 ? -27.187 -4.643 29.428 1.00 93.06 172 MET A N 1
ATOM 1301 C CA . MET A 1 172 ? -25.987 -3.805 29.515 1.00 93.06 172 MET A CA 1
ATOM 1302 C C . MET A 1 172 ? -26.256 -2.485 28.802 1.00 93.06 172 MET A C 1
ATOM 1304 O O . MET A 1 172 ? -26.632 -2.476 27.627 1.00 93.06 172 MET A O 1
ATOM 1308 N N . LYS A 1 173 ? -26.072 -1.370 29.507 1.00 93.06 173 LYS A N 1
ATOM 1309 C CA . LYS A 1 173 ? -26.281 -0.017 28.974 1.00 93.06 173 LYS A CA 1
ATOM 1310 C C . LYS A 1 173 ? -25.090 0.860 29.336 1.00 93.06 173 LYS A C 1
ATOM 1312 O O . LYS A 1 173 ? -24.438 0.624 30.350 1.00 93.06 173 LYS A O 1
ATOM 1317 N N . LEU A 1 174 ? -24.785 1.844 28.494 1.00 93.31 174 LEU A N 1
ATOM 1318 C CA . LEU A 1 174 ? -23.664 2.751 28.732 1.00 93.31 174 LEU A CA 1
ATOM 1319 C C . LEU A 1 174 ? -23.894 3.583 29.999 1.00 93.31 174 LEU A C 1
ATOM 1321 O O . LEU A 1 174 ? -25.030 3.932 30.327 1.00 93.31 174 LEU A O 1
ATOM 1325 N N . VAL A 1 175 ? -22.812 3.930 30.687 1.00 93.69 175 VAL A N 1
ATOM 1326 C CA . VAL A 1 175 ? -22.852 4.853 31.822 1.00 93.69 175 VAL A CA 1
ATOM 1327 C C . VAL A 1 175 ? -23.491 6.185 31.414 1.00 93.69 175 VAL A C 1
ATOM 1329 O O . VAL A 1 175 ? -23.220 6.718 30.338 1.00 93.69 175 VAL A O 1
ATOM 1332 N N . GLY A 1 176 ? -24.363 6.715 32.267 1.00 91.38 176 GLY A N 1
ATOM 1333 C CA . GLY A 1 176 ? -25.108 7.949 32.026 1.00 91.38 176 GLY A CA 1
ATOM 1334 C C . GLY A 1 176 ? -26.311 7.805 31.090 1.00 91.38 176 GLY A C 1
ATOM 1335 O O . GLY A 1 176 ? -26.967 8.807 30.832 1.00 91.38 176 GLY A O 1
ATOM 1336 N N . THR A 1 177 ? -26.624 6.598 30.600 1.00 94.56 177 THR A N 1
ATOM 1337 C CA . THR A 1 177 ? -27.876 6.355 29.860 1.00 94.56 177 THR A CA 1
ATOM 1338 C C . THR A 1 177 ? -29.069 6.610 30.784 1.00 94.56 177 THR A C 1
ATOM 1340 O O . THR A 1 177 ? -29.088 6.091 31.902 1.00 94.56 177 THR A O 1
ATOM 1343 N N . GLU A 1 178 ? -30.049 7.386 30.320 1.00 97.06 178 GLU A N 1
ATOM 1344 C CA . GLU A 1 178 ? -31.352 7.538 30.977 1.00 97.06 178 GLU A CA 1
ATOM 1345 C C . GLU A 1 178 ? -32.190 6.281 30.729 1.00 97.06 178 GLU A C 1
ATOM 1347 O O . GLU A 1 178 ? -32.308 5.804 29.597 1.00 97.06 178 GLU A O 1
ATOM 1352 N N . ILE A 1 179 ? -32.694 5.696 31.811 1.00 96.94 179 ILE A N 1
ATOM 1353 C CA . ILE A 1 179 ? -33.466 4.461 31.807 1.00 96.94 179 ILE A CA 1
ATOM 1354 C C . ILE A 1 179 ? -34.873 4.774 32.293 1.00 96.94 179 ILE A C 1
ATOM 1356 O O . ILE A 1 179 ? -35.034 5.219 33.427 1.00 96.94 179 ILE A O 1
ATOM 1360 N N . GLU A 1 180 ? -35.867 4.463 31.466 1.00 96.69 180 GLU A N 1
ATOM 1361 C CA . GLU A 1 180 ? -37.274 4.410 31.860 1.00 96.69 180 GLU A CA 1
ATOM 1362 C C . GLU A 1 180 ? -37.594 2.975 32.299 1.00 96.69 180 GLU A C 1
ATOM 1364 O O . GLU A 1 180 ? -37.606 2.043 31.493 1.00 96.69 180 GLU A O 1
ATOM 1369 N N . ALA A 1 181 ? -37.807 2.750 33.595 1.00 94.25 181 ALA A N 1
ATOM 1370 C CA . ALA A 1 181 ? -38.048 1.406 34.119 1.00 94.25 181 ALA A CA 1
ATOM 1371 C C . ALA A 1 181 ? -39.344 0.789 33.564 1.00 94.25 181 ALA A C 1
ATOM 1373 O O . ALA A 1 181 ? -39.441 -0.430 33.410 1.00 94.25 181 ALA A O 1
ATOM 1374 N N . SER A 1 182 ? -40.318 1.629 33.207 1.00 92.75 182 SER A N 1
ATOM 1375 C CA . SER A 1 182 ? -41.574 1.225 32.572 1.00 92.75 182 SER A CA 1
ATOM 1376 C C . SER A 1 182 ? -41.400 0.578 31.194 1.00 92.75 182 SER A C 1
ATOM 1378 O O . SER A 1 182 ? -42.329 -0.078 30.732 1.00 92.75 182 SER A O 1
ATOM 1380 N N . ASP A 1 183 ? -40.229 0.693 30.555 1.00 94.31 183 ASP A N 1
ATOM 1381 C CA . ASP A 1 183 ? -39.918 -0.041 29.318 1.00 94.31 183 ASP A CA 1
ATOM 1382 C C . ASP A 1 183 ? -39.762 -1.555 29.547 1.00 94.31 183 ASP A C 1
ATOM 1384 O O . ASP A 1 183 ? -39.834 -2.347 28.604 1.00 94.31 183 ASP A O 1
ATOM 1388 N N . TYR A 1 184 ? -39.541 -1.982 30.794 1.00 9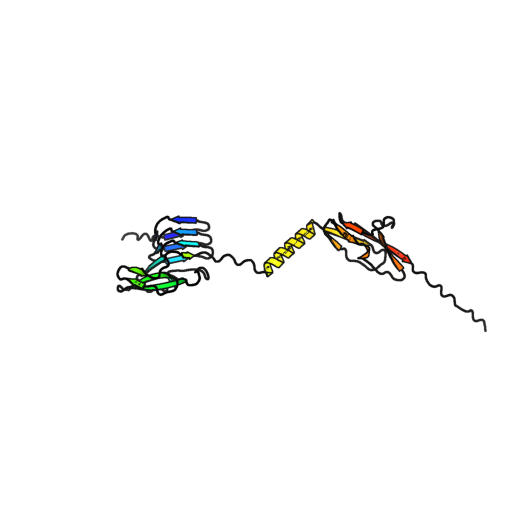3.31 184 TYR A N 1
ATOM 1389 C CA . TYR A 1 184 ? -39.283 -3.375 31.155 1.00 93.31 184 TYR A CA 1
ATOM 1390 C C . TYR A 1 184 ? -40.489 -3.997 31.861 1.00 93.31 184 TYR A C 1
ATOM 1392 O O . TYR A 1 184 ? -40.433 -4.289 33.047 1.00 93.31 184 TYR A O 1
ATOM 1400 N N . VAL A 1 185 ? -41.598 -4.217 31.164 1.00 89.19 185 VAL A N 1
ATOM 1401 C CA . VAL A 1 185 ? -42.780 -4.857 31.772 1.00 89.19 185 VAL A CA 1
ATOM 1402 C C . VAL A 1 185 ? -42.674 -6.382 31.697 1.00 89.19 185 VAL A C 1
ATOM 1404 O O . VAL A 1 185 ? -42.197 -6.937 30.706 1.00 89.19 185 VAL A O 1
ATOM 1407 N N . VAL A 1 186 ? -43.137 -7.058 32.747 1.00 90.75 186 VAL A N 1
ATOM 1408 C CA . VAL A 1 186 ? -43.285 -8.518 32.814 1.00 90.75 186 VAL A CA 1
ATOM 1409 C C . VAL A 1 186 ? -44.696 -8.890 33.227 1.00 90.75 186 VAL A C 1
ATOM 1411 O O . VAL A 1 186 ? -45.397 -8.091 33.845 1.00 90.75 186 VAL A O 1
ATOM 1414 N N . GLU A 1 187 ? -45.098 -10.116 32.910 1.00 92.81 187 GLU A N 1
ATOM 1415 C CA . GLU A 1 187 ? -46.388 -10.671 33.308 1.00 92.81 187 GLU A CA 1
ATOM 1416 C C . GLU A 1 187 ? -46.222 -11.655 34.474 1.00 92.81 187 GLU A C 1
ATOM 1418 O O . GLU A 1 187 ? -45.172 -12.283 34.657 1.00 92.81 187 GLU A O 1
ATOM 1423 N N . ARG A 1 188 ? -47.276 -11.765 35.286 1.00 92.88 188 ARG A N 1
ATOM 1424 C CA . ARG A 1 188 ? -47.424 -12.753 36.356 1.00 92.88 188 ARG A CA 1
ATOM 1425 C C . ARG A 1 188 ? -48.896 -13.134 36.454 1.00 92.88 188 ARG A C 1
ATOM 1427 O O . ARG A 1 188 ? -49.752 -12.268 36.574 1.00 92.88 188 ARG A O 1
ATOM 1434 N N . GLU A 1 189 ? -49.193 -14.428 36.411 1.00 91.88 189 GLU A N 1
ATOM 1435 C CA . GLU A 1 189 ? -50.576 -14.917 36.430 1.00 91.88 189 GLU A CA 1
ATOM 1436 C C . GLU A 1 189 ? -51.321 -14.491 37.712 1.00 91.88 189 GLU A C 1
ATOM 1438 O O . GLU A 1 189 ? -50.828 -14.705 38.824 1.00 91.88 189 GLU A O 1
ATOM 1443 N N . GLY A 1 190 ? -52.511 -13.898 37.543 1.00 90.50 190 GLY A N 1
ATOM 1444 C CA . GLY A 1 190 ? -53.379 -13.431 38.632 1.00 90.50 190 GLY A CA 1
ATOM 1445 C C . GLY A 1 190 ? -52.866 -12.198 39.384 1.00 90.50 190 GLY A C 1
ATOM 1446 O O . GLY A 1 190 ? -53.259 -11.977 40.534 1.00 90.50 190 GLY A O 1
ATOM 1447 N N . CYS A 1 191 ? -51.933 -11.445 38.798 1.00 92.25 191 CYS A N 1
ATOM 1448 C CA . CYS A 1 191 ? -51.406 -10.210 39.363 1.00 92.25 191 CYS A CA 1
ATOM 1449 C C . CYS A 1 191 ? -51.221 -9.136 38.283 1.00 92.25 191 CYS A C 1
ATOM 1451 O O . CYS A 1 191 ? -50.766 -9.412 37.173 1.00 92.25 191 CYS A O 1
ATOM 1453 N N . THR A 1 192 ? -51.429 -7.883 38.668 1.00 93.44 192 THR A N 1
ATOM 1454 C CA . THR A 1 192 ? -51.110 -6.699 37.872 1.00 93.44 192 THR A CA 1
ATOM 1455 C C . THR A 1 192 ? -49.725 -6.159 38.251 1.00 93.44 192 THR A C 1
ATOM 1457 O O . THR A 1 192 ? -49.387 -6.047 39.433 1.00 93.44 192 THR A O 1
ATOM 1460 N N . PHE A 1 193 ? -48.891 -5.843 37.252 1.00 95.06 193 PHE A N 1
ATOM 1461 C CA . PHE A 1 193 ? -47.558 -5.266 37.460 1.00 95.06 193 PHE A CA 1
ATOM 1462 C C . PHE A 1 193 ? -47.672 -3.832 37.994 1.00 95.06 193 PHE A C 1
ATOM 1464 O O . PHE A 1 193 ? -48.211 -2.961 37.312 1.00 95.06 193 PHE A O 1
ATOM 1471 N N . ALA A 1 194 ? -47.160 -3.589 39.202 1.00 93.81 194 ALA A N 1
ATOM 1472 C CA . ALA A 1 194 ? -47.298 -2.303 39.887 1.00 93.81 194 ALA A CA 1
ATOM 1473 C C . ALA A 1 194 ? -46.107 -1.356 39.653 1.00 93.81 194 ALA A C 1
ATOM 1475 O O . ALA A 1 194 ? -46.248 -0.146 39.809 1.00 93.81 194 ALA A O 1
ATOM 1476 N N . GLY A 1 195 ? -44.942 -1.888 39.264 1.00 96.00 195 GLY A N 1
ATOM 1477 C CA . GLY A 1 195 ? -43.745 -1.098 38.965 1.00 96.00 195 GLY A CA 1
ATOM 1478 C C . GLY A 1 195 ? -42.441 -1.756 39.417 1.00 96.00 195 GLY A C 1
ATOM 1479 O O . GLY A 1 195 ? -42.432 -2.868 39.953 1.00 96.00 195 GLY A O 1
ATOM 1480 N N . TRP A 1 196 ? -41.334 -1.047 39.193 1.00 98.00 196 TRP A N 1
ATOM 1481 C CA . TRP A 1 196 ? -39.990 -1.441 39.618 1.00 98.00 196 TRP A CA 1
ATOM 1482 C C . TRP A 1 196 ? -39.519 -0.617 40.814 1.00 98.00 196 TRP A C 1
ATOM 1484 O O . TRP A 1 196 ? -39.866 0.553 40.947 1.00 98.00 196 TRP A O 1
ATOM 1494 N N . TYR A 1 197 ? -38.686 -1.226 41.651 1.00 97.94 197 TYR A N 1
ATOM 1495 C CA . TYR A 1 197 ? -38.097 -0.618 42.843 1.00 97.94 197 TYR A CA 1
ATOM 1496 C C . TYR A 1 197 ? -36.591 -0.881 42.899 1.00 97.94 197 TYR A C 1
ATOM 1498 O O . TYR A 1 197 ? -36.115 -1.885 42.362 1.00 97.94 197 TYR A O 1
ATOM 1506 N N . PHE A 1 198 ? -35.834 0.007 43.545 1.00 96.75 198 PHE A N 1
ATOM 1507 C CA . PHE A 1 198 ? -34.392 -0.173 43.765 1.00 96.75 198 PHE A CA 1
ATOM 1508 C C . PHE A 1 198 ? -34.075 -1.075 44.971 1.00 96.75 198 PHE A C 1
ATOM 1510 O O . PHE A 1 198 ? -32.946 -1.559 45.082 1.00 96.75 198 PHE A O 1
ATOM 1517 N N . ASP A 1 199 ? -35.049 -1.312 45.860 1.00 97.12 199 ASP A N 1
ATOM 1518 C CA . ASP A 1 199 ? -34.912 -2.074 47.109 1.00 97.12 199 ASP A CA 1
ATOM 1519 C C . ASP A 1 199 ? -35.946 -3.225 47.274 1.00 97.12 199 ASP A C 1
ATOM 1521 O O . ASP A 1 199 ? -37.016 -3.224 46.667 1.00 97.12 199 ASP A O 1
ATOM 1525 N N . GLU A 1 200 ? -35.588 -4.264 48.044 1.00 95.75 200 GLU A N 1
ATOM 1526 C CA . GLU A 1 200 ? -36.298 -5.565 48.051 1.00 95.75 200 GLU A CA 1
ATOM 1527 C C . GLU A 1 200 ? -37.588 -5.426 48.839 1.00 95.75 200 GLU A C 1
ATOM 1529 O O . GLU A 1 200 ? -38.564 -6.140 48.631 1.00 95.75 200 GLU A O 1
ATOM 1534 N N . GLU A 1 201 ? -37.547 -4.478 49.772 1.00 97.00 201 GLU A N 1
ATOM 1535 C CA . GLU A 1 201 ? -38.626 -4.081 50.647 1.00 97.00 201 GLU A CA 1
ATOM 1536 C C . GLU A 1 201 ? -39.673 -3.241 49.889 1.00 97.00 201 GLU A C 1
ATOM 1538 O O . GLU A 1 201 ? -40.727 -2.952 50.455 1.00 97.00 201 GLU A O 1
ATOM 1543 N N . LEU A 1 202 ? -39.421 -2.921 48.608 1.00 96.31 202 LEU A N 1
ATOM 1544 C CA . LEU A 1 202 ? -40.300 -2.185 47.696 1.00 96.31 202 LEU A CA 1
ATOM 1545 C C . LEU A 1 202 ? -40.664 -0.794 48.238 1.00 96.31 202 LEU A C 1
ATOM 1547 O O . LEU A 1 202 ? -41.827 -0.383 48.237 1.00 96.31 202 LEU A O 1
ATOM 1551 N N . THR A 1 203 ? -39.664 -0.066 48.739 1.00 95.94 203 THR A N 1
ATOM 1552 C CA . THR A 1 203 ? -39.849 1.240 49.390 1.00 95.94 203 THR A CA 1
ATOM 1553 C C . THR A 1 203 ? -39.368 2.427 48.554 1.00 95.94 203 THR A C 1
ATOM 1555 O O . THR A 1 203 ? -39.877 3.536 48.725 1.00 95.94 203 THR A O 1
ATOM 1558 N N . GLU A 1 204 ? -38.441 2.207 47.624 1.00 96.88 204 GLU A N 1
ATOM 1559 C CA . GLU A 1 204 ? -37.828 3.196 46.743 1.00 96.88 204 GLU A CA 1
ATOM 1560 C C . GLU A 1 204 ? -38.202 2.908 45.277 1.00 96.88 204 GLU A C 1
ATOM 1562 O O . GLU A 1 204 ? -37.595 2.040 44.637 1.00 96.88 204 GLU A O 1
ATOM 1567 N N . PRO A 1 205 ? -39.224 3.595 44.731 1.00 96.44 205 PRO A N 1
ATOM 1568 C CA . PRO A 1 205 ? -39.673 3.363 43.364 1.00 96.44 205 PRO A CA 1
ATOM 1569 C C . PRO A 1 205 ? -38.598 3.768 42.352 1.00 96.44 205 PRO A C 1
ATOM 1571 O O . PRO A 1 205 ? -37.911 4.780 42.510 1.00 96.44 205 PRO A O 1
ATOM 1574 N N . ALA A 1 206 ? -38.483 2.978 41.290 1.00 95.25 206 ALA A N 1
ATOM 1575 C CA . ALA A 1 206 ? -37.606 3.219 40.159 1.00 95.25 206 ALA A CA 1
ATOM 1576 C C . ALA A 1 206 ? -38.460 3.562 38.932 1.00 95.25 206 ALA A C 1
ATOM 1578 O O . ALA A 1 206 ? -38.971 2.663 38.271 1.00 95.25 206 ALA A O 1
ATOM 1579 N N . ASP A 1 207 ? -38.600 4.857 38.636 1.00 93.69 207 ASP A N 1
ATOM 1580 C CA . ASP A 1 207 ? -39.343 5.356 37.469 1.00 93.69 207 ASP A CA 1
ATOM 1581 C C . ASP A 1 207 ? -38.384 5.693 36.313 1.00 93.69 207 ASP A C 1
ATOM 1583 O O . ASP A 1 207 ? -38.265 4.941 35.347 1.00 93.69 207 ASP A O 1
ATOM 1587 N N . GLU A 1 208 ? -37.643 6.796 36.445 1.00 96.19 208 GLU A N 1
ATOM 1588 C CA . GLU A 1 208 ? -36.624 7.249 35.496 1.00 96.19 208 GLU A CA 1
ATOM 1589 C C . GLU A 1 208 ? -35.314 7.519 36.243 1.00 96.19 208 GLU A C 1
ATOM 1591 O O . GLU A 1 208 ? -35.300 8.204 37.270 1.00 96.19 208 GLU A O 1
ATOM 1596 N N . PHE A 1 209 ? -34.199 6.977 35.751 1.00 95.25 209 PHE A N 1
ATOM 1597 C CA . PHE A 1 209 ? -32.897 7.170 36.390 1.00 95.25 209 PHE A CA 1
ATOM 1598 C C . PHE A 1 209 ? -31.727 7.114 35.407 1.00 95.25 209 PHE A C 1
ATOM 1600 O O . PHE A 1 209 ? -31.754 6.406 34.402 1.00 95.25 209 PHE A O 1
ATOM 1607 N N . SER A 1 210 ? -30.647 7.831 35.727 1.00 95.62 210 SER A N 1
ATOM 1608 C CA . SER A 1 210 ? -29.382 7.727 34.994 1.00 95.62 210 SER A CA 1
ATOM 1609 C C . SER A 1 210 ? -28.549 6.559 35.516 1.00 95.62 210 SER A C 1
ATOM 1611 O O . SER A 1 210 ? -28.238 6.478 36.707 1.00 95.62 210 SER A O 1
ATOM 1613 N N . LEU A 1 211 ? -28.118 5.673 34.621 1.00 94.81 211 LEU A N 1
ATOM 1614 C CA . LEU A 1 211 ? -27.342 4.497 34.999 1.00 94.81 211 LEU A CA 1
ATOM 1615 C C . LEU A 1 211 ? -25.874 4.853 35.281 1.00 94.81 211 LEU A C 1
ATOM 1617 O O . LEU A 1 211 ? -25.073 5.009 34.361 1.00 94.81 211 LEU A O 1
ATOM 1621 N N . ILE A 1 212 ? -25.508 4.965 36.555 1.00 94.31 212 ILE A N 1
ATOM 1622 C CA . ILE A 1 212 ? -24.141 5.315 36.995 1.00 94.31 212 ILE A CA 1
ATOM 1623 C C . ILE A 1 212 ? -23.367 4.151 37.630 1.00 94.31 212 ILE A C 1
ATOM 1625 O O . ILE A 1 212 ? -22.172 4.273 37.888 1.00 94.31 212 ILE A O 1
ATOM 1629 N N . SER A 1 213 ? -24.051 3.043 37.909 1.00 94.62 213 SER A N 1
ATOM 1630 C CA . SER A 1 213 ? -23.490 1.806 38.448 1.00 94.62 213 SER A CA 1
ATOM 1631 C C . SER A 1 213 ? -24.401 0.634 38.101 1.00 94.62 213 SER A C 1
ATOM 1633 O O . SER A 1 213 ? -25.526 0.835 37.644 1.00 94.62 213 SER A O 1
ATOM 1635 N N . ASP A 1 214 ? -23.936 -0.590 38.347 1.00 96.62 214 ASP A N 1
ATOM 1636 C CA . ASP A 1 214 ? -24.804 -1.763 38.273 1.00 96.62 214 ASP A CA 1
ATOM 1637 C C . ASP A 1 214 ? -25.990 -1.603 39.234 1.00 96.62 214 ASP A C 1
ATOM 1639 O O . ASP A 1 214 ? -25.834 -1.094 40.348 1.00 96.62 214 ASP A O 1
ATOM 1643 N N . VAL A 1 215 ? -27.168 -2.042 38.799 1.00 96.81 215 VAL A N 1
ATOM 1644 C CA . VAL A 1 215 ? -28.421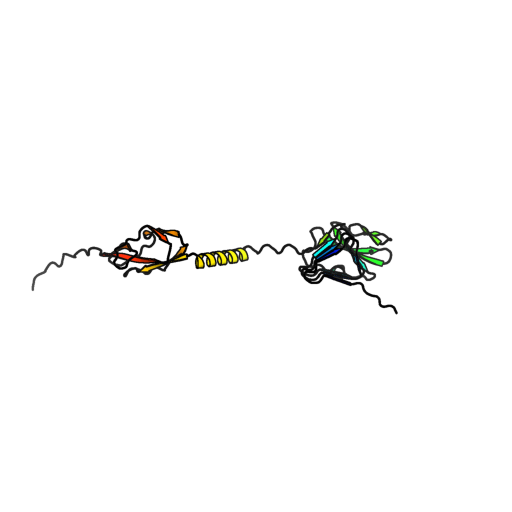 -1.922 39.548 1.00 96.81 215 VAL A CA 1
ATOM 1645 C C . VAL A 1 215 ? -29.238 -3.202 39.417 1.00 96.81 215 VAL A C 1
ATOM 1647 O O . VAL A 1 215 ? -29.162 -3.913 38.410 1.00 96.81 215 VAL A O 1
ATOM 1650 N N . THR A 1 216 ? -30.019 -3.507 40.448 1.00 97.69 216 THR A N 1
ATOM 1651 C CA . THR A 1 216 ? -31.052 -4.543 40.390 1.00 97.69 216 THR A CA 1
ATOM 1652 C C . THR A 1 216 ? -32.397 -3.876 40.622 1.00 97.69 216 THR A C 1
ATOM 1654 O O . THR A 1 216 ? -32.536 -3.123 41.577 1.00 97.69 216 THR A O 1
ATOM 1657 N N . LEU A 1 217 ? -33.347 -4.128 39.726 1.00 97.62 217 LEU A N 1
ATOM 1658 C CA . LEU A 1 217 ? -34.719 -3.656 39.832 1.00 97.62 217 LEU A CA 1
ATOM 1659 C C . LEU A 1 217 ? -35.611 -4.788 40.323 1.00 97.62 217 LEU A C 1
ATOM 1661 O O . LEU A 1 217 ? -35.508 -5.921 39.841 1.00 97.62 217 LEU A O 1
ATOM 1665 N N . TRP A 1 218 ? -36.480 -4.470 41.271 1.00 97.75 218 TRP A N 1
ATOM 1666 C CA . TRP A 1 218 ? -37.332 -5.409 41.985 1.00 97.75 218 TRP A CA 1
ATOM 1667 C C . TRP A 1 218 ? -38.808 -5.139 41.692 1.00 97.75 218 TRP A C 1
ATOM 1669 O O . TRP A 1 218 ? -39.296 -4.026 41.871 1.00 97.75 218 TRP A O 1
ATOM 1679 N N . ALA A 1 219 ? -39.496 -6.144 41.145 1.00 96.94 219 ALA A N 1
ATOM 1680 C CA . ALA A 1 219 ? -40.872 -6.008 40.674 1.00 96.94 219 ALA A CA 1
ATOM 1681 C C . ALA A 1 219 ? -41.864 -6.018 41.841 1.00 96.94 219 ALA A C 1
ATOM 1683 O O . ALA A 1 219 ? -41.821 -6.915 42.692 1.00 96.94 219 ALA A O 1
ATOM 1684 N N . ALA A 1 220 ? -42.804 -5.079 41.819 1.00 95.81 220 ALA A N 1
ATOM 1685 C CA . ALA A 1 220 ? -43.980 -5.077 42.676 1.00 95.81 220 ALA A CA 1
ATOM 1686 C C . ALA A 1 220 ? -45.218 -5.560 41.911 1.00 95.81 220 ALA A C 1
ATOM 1688 O O . ALA A 1 220 ? -45.363 -5.336 40.707 1.00 95.81 220 ALA A O 1
ATOM 1689 N N . TRP A 1 221 ? -46.127 -6.208 42.637 1.00 95.94 221 TRP A N 1
ATOM 1690 C CA . TRP A 1 221 ? -47.327 -6.829 42.087 1.00 95.94 221 TRP A CA 1
ATOM 1691 C C . TRP A 1 221 ? -48.538 -6.514 42.958 1.00 95.94 221 TRP A C 1
ATOM 1693 O O . TRP A 1 221 ? -48.458 -6.609 44.184 1.00 95.94 221 TRP A O 1
ATOM 1703 N N . GLU A 1 222 ? -49.664 -6.220 42.322 1.00 93.31 222 GLU A N 1
ATOM 1704 C CA . GLU A 1 222 ? -50.979 -6.148 42.957 1.00 93.31 222 GLU A CA 1
ATOM 1705 C C . GLU A 1 222 ? -51.766 -7.405 42.583 1.00 93.31 222 GLU A C 1
ATOM 1707 O O . GLU A 1 222 ? -51.811 -7.781 41.416 1.00 93.31 222 GLU A O 1
ATOM 1712 N N . ALA A 1 223 ? -52.337 -8.106 43.566 1.00 90.06 223 ALA A N 1
ATOM 1713 C CA . ALA A 1 223 ? -53.159 -9.279 43.283 1.00 90.06 223 ALA A CA 1
ATOM 1714 C C . ALA A 1 223 ? -54.467 -8.838 42.624 1.00 90.06 223 ALA A C 1
ATOM 1716 O O . ALA A 1 223 ? -55.132 -7.934 43.134 1.00 90.06 223 ALA A O 1
ATOM 1717 N N . ASP A 1 224 ? -54.848 -9.500 41.537 1.00 87.62 224 ASP A N 1
ATOM 1718 C CA . ASP A 1 224 ? -56.141 -9.242 40.917 1.00 87.62 224 ASP A CA 1
ATOM 1719 C C . ASP A 1 224 ? -57.232 -9.727 41.887 1.00 87.62 224 ASP A C 1
ATOM 1721 O O . ASP A 1 224 ? -57.142 -10.839 42.423 1.00 87.62 224 ASP A O 1
ATOM 1725 N N . GLU A 1 225 ? -58.235 -8.893 42.185 1.00 76.75 225 GLU A N 1
ATOM 1726 C CA . GLU A 1 225 ? -59.332 -9.304 43.066 1.00 76.75 225 GLU A CA 1
ATOM 1727 C C . GLU A 1 225 ? -60.017 -10.533 42.455 1.00 76.75 225 GLU A C 1
ATOM 1729 O O . GLU A 1 225 ? -60.603 -10.474 41.374 1.00 76.75 225 GLU A O 1
ATOM 1734 N N . ALA A 1 226 ? -59.910 -11.674 43.141 1.00 62.59 226 ALA A N 1
ATOM 1735 C CA . ALA A 1 226 ? -60.656 -12.862 42.777 1.00 62.59 226 ALA A CA 1
ATOM 1736 C C . ALA A 1 226 ? -62.142 -12.535 42.935 1.00 62.59 226 ALA A C 1
ATOM 1738 O O . ALA A 1 226 ? -62.617 -12.380 44.062 1.00 62.59 226 ALA A O 1
ATOM 1739 N N . GLU A 1 227 ? -62.858 -12.424 41.816 1.00 56.12 227 GLU A N 1
ATOM 1740 C CA . GLU A 1 227 ? -64.317 -12.430 41.803 1.00 56.12 227 GLU A CA 1
ATOM 1741 C C . GLU A 1 227 ? -64.770 -13.640 42.627 1.00 56.12 227 GLU A C 1
ATOM 1743 O O . GLU A 1 227 ? -64.527 -14.798 42.271 1.00 56.12 227 GLU A O 1
ATOM 1748 N N . ALA A 1 228 ? -65.330 -13.363 43.804 1.00 51.53 228 ALA A N 1
ATOM 1749 C CA . ALA A 1 228 ? -65.914 -14.376 44.653 1.00 51.53 228 ALA A CA 1
ATOM 1750 C C . ALA A 1 228 ? -67.103 -14.955 43.886 1.00 51.53 228 ALA A C 1
ATOM 1752 O O . ALA A 1 228 ? -68.109 -14.275 43.700 1.00 51.53 228 ALA A O 1
ATOM 1753 N N . ASP A 1 229 ? -66.953 -16.191 43.414 1.00 51.31 229 ASP A N 1
ATOM 1754 C CA . ASP A 1 229 ? -68.021 -16.965 42.788 1.00 51.31 229 ASP A CA 1
ATOM 1755 C C . ASP A 1 229 ? -69.080 -17.268 43.868 1.00 51.31 229 ASP A C 1
ATOM 1757 O O . ASP A 1 229 ? -69.030 -18.263 44.597 1.00 51.31 229 ASP A O 1
ATOM 1761 N N . ASP A 1 230 ? -69.983 -16.308 44.044 1.00 57.53 230 ASP A N 1
ATOM 1762 C CA . ASP A 1 230 ? -71.165 -16.349 44.891 1.00 57.53 230 ASP A CA 1
ATOM 1763 C C . ASP A 1 230 ? -72.274 -17.082 44.121 1.00 57.53 230 ASP A C 1
ATOM 1765 O O . ASP A 1 230 ? -73.190 -16.447 43.619 1.00 57.53 230 ASP A O 1
ATOM 1769 N N . ASP A 1 231 ? -72.166 -18.407 43.955 1.00 55.97 231 ASP A N 1
ATOM 1770 C CA . ASP A 1 231 ? -73.344 -19.278 43.799 1.00 55.97 231 ASP A CA 1
ATOM 1771 C C . ASP A 1 231 ? -72.991 -20.777 43.875 1.00 55.97 231 ASP A C 1
ATOM 1773 O O . ASP A 1 231 ? -72.610 -21.425 42.899 1.00 55.97 231 ASP A O 1
ATOM 1777 N N . VAL A 1 232 ? -73.196 -21.379 45.049 1.00 51.50 232 VAL A N 1
ATOM 1778 C CA . VAL A 1 232 ? -73.642 -22.777 45.105 1.00 51.50 232 VAL A CA 1
ATOM 1779 C C . VAL A 1 232 ? -74.954 -22.781 45.869 1.00 51.50 232 VAL A C 1
ATOM 1781 O O . VAL A 1 232 ? -75.009 -23.000 47.082 1.00 51.50 232 VAL A O 1
ATOM 1784 N N . GLU A 1 233 ? -76.009 -22.474 45.118 1.00 52.44 233 GLU A N 1
ATOM 1785 C CA . GLU A 1 233 ? -77.403 -22.691 45.467 1.00 52.44 233 GLU A CA 1
ATOM 1786 C C . GLU A 1 233 ? -77.565 -24.095 46.076 1.00 52.44 233 GLU A C 1
ATOM 1788 O O . GLU A 1 233 ? -77.264 -25.130 45.473 1.00 52.44 233 GLU A O 1
ATOM 1793 N N . ALA A 1 234 ? -77.977 -24.122 47.342 1.00 56.53 234 ALA A N 1
ATOM 1794 C CA . ALA A 1 234 ? -78.256 -25.343 48.070 1.00 56.53 234 ALA A CA 1
ATOM 1795 C C . ALA A 1 234 ? -79.552 -25.976 47.541 1.00 56.53 234 ALA A C 1
ATOM 1797 O O . ALA A 1 234 ? -80.645 -25.531 47.883 1.00 56.53 234 ALA A O 1
ATOM 1798 N N . GLU A 1 235 ? -79.441 -27.051 46.767 1.00 51.97 235 GLU A N 1
ATOM 1799 C CA . GLU A 1 235 ? -80.564 -27.948 46.472 1.00 51.97 235 GLU A CA 1
ATOM 1800 C C . GLU A 1 235 ? -80.781 -28.911 47.663 1.00 51.97 235 GLU A C 1
ATOM 1802 O O . GLU A 1 235 ? -79.863 -29.664 48.019 1.00 51.97 235 GLU A O 1
ATOM 1807 N N . PRO A 1 236 ? -81.957 -28.916 48.326 1.00 56.47 236 PRO A N 1
ATOM 1808 C CA . PRO A 1 236 ? -82.255 -29.866 49.386 1.00 56.47 236 PRO A CA 1
ATOM 1809 C C . PRO A 1 236 ? -82.910 -31.155 48.854 1.00 56.47 236 PRO A C 1
ATOM 1811 O O . PRO A 1 236 ? -83.820 -31.107 48.038 1.00 56.47 236 PRO A O 1
ATOM 1814 N N . ALA A 1 237 ? -82.531 -32.263 49.504 1.00 45.25 237 ALA A N 1
ATOM 1815 C CA . ALA A 1 237 ? -83.273 -33.515 49.728 1.00 45.25 237 ALA A CA 1
ATOM 1816 C C . ALA A 1 237 ? -83.529 -34.490 48.555 1.00 45.25 237 ALA A C 1
ATOM 1818 O O . ALA A 1 237 ? -84.147 -34.144 47.559 1.00 45.25 237 ALA A O 1
ATOM 1819 N N . GLU A 1 238 ? -83.202 -35.771 48.787 1.00 48.25 238 GLU A N 1
ATOM 1820 C CA . GLU A 1 238 ? -84.195 -36.793 49.188 1.00 48.25 238 GLU A CA 1
ATOM 1821 C C . GLU A 1 238 ? -83.610 -37.750 50.242 1.00 48.25 238 GLU A C 1
ATOM 1823 O O . GLU A 1 238 ? -82.404 -38.078 50.151 1.00 48.25 238 GLU A O 1
#

Foldseek 3Di:
DDPPPQFEAEFDACRADEACEEDEGAEYEFDANGYYHYAYEYEHAAAYYYDHNGKYKYLAWYKYKYLDPDDQCRRYPADPPQFPPQWDWAWDAEPVSMIMITIFGNDHWDAYNVGDIDRTDSIDIRGHDDDPDPDVVVVVVVVVVVVVVQLVVFWAWEAEDAVQWDDDDIDIDGAFDKDAQVVDDTDHPQKDWPAWAQDQVRPHGDGIDGHHHHTYIYTDIDGHPPPPPPDPPDDDDD

pLDDT: mean 86.76, std 13.33, range [36.84, 98.0]

Secondary structure (DSSP, 8-state):
-------EEEE-TT-EEEESS-EEEEEEEE-TT-EEEESS-EEEEEEEEE-TT-EEEESS-EEEEESS---HHHHEE--TT-SPTTEEEEEEE-TTS-EEEEEEESS--EE-TT--EESB-S-EEE-PPP-PPPPHHHHHHHHHHHHHHHHHHHEEEEEEE-TTSPPPPPEEEETT-EEEGGGS---BTTEEEEEEESSTTS-SEESEEE--S-EEEEEEEEE---------------

Radius of gyration: 40.45 Å; Cα contacts (8 Å, |Δi|>4): 495; chains: 1; bounding box: 127×50×87 Å

Sequence (238 aa):
MPYNDHSELIIEKTGNFTVNNSVSVDTVTVEEGGALSINGDLNLTESLEIKEGGTLKTTGAIKVVSTEDIAPEEMIKLPDNYLPDGYSVQKVEDSSGKYYYAIAKDGELAVDDDGNLSGVSSNITIVPPAEPEPEPEEKTDYMMVTVLMYMLQNSHKISFETNGGDKLVPQMKLVGTEIEASDYVVEREGCTFAGWYFDEELTEPADEFSLISDVTLWAAWEADEAEADDDVEAEPAE

Mean predicted aligned error: 15.93 Å

Nearest PDB structures (foldseek):
  7pv8-assembly1_A  TM=3.700E-01  e=3.287E-03  Listeria monocytogenes EGD-e
  8dq9-assembly1_A  TM=2.590E-01  e=7.349E+00  Klebsiella oxytoca